Protein AF-A0A193GIR6-F1 (afdb_monomer_lite)

Organism: NCBI:txid463014

Secondary structure (DSSP, 8-state):
-------------------------------------SHHHHHHHHHHHH--S---EEEEETTEEEEGGGTSSEEEEE---BTTB-TTSPPHHHHHHTEEEEEEE-TTS--S--GGG--EEEEE--SSSTTS--SSS------EEEEESS---GGGB-TTTT-SPBSS-TTTTGGGS-GGGGT--SHHHHHHHHHT--SSSHHHHSPPEE--TTT-S-HHHHHHHHHHHHHHHTHHHHTS--EEEEEP--TT-SSSS-EEEEEEES-TTSHHHHHHHHHHHHHHHHH-----EEEEEPPSSTTS--EEEE-GGG-SSPPPP-

Foldseek 3Di:
DDDDDDDDDDDDDDDDDDDDDDDDDDDDDDPPDDDDQFFVLQVLQVQLAAPQCPQLFQQDDPRATHASCLAGFKWWDQFFDDPPAFRPAQDPLLVVLQWDKIFTHHLLLAAFADPPRRFWGFIFFRNGYDGHDPHPFAADDWFFFWKALFPQVQSQAHPPSSQAFGPPWPVRRPQAGACVVVVRQALVSQLVQLVPDPTPDSSNNGHIHGLGRVPDPHNSSSNVRSSVNNVVCPVVSRHGTMITITGHDDSPCLRHHRTQAIEGEDDPPDSRLVRRQVSQVVSCVVPVDHHFYWYWYGAPDSPGGIGIDGDCVSHNDHDDDD

Sequence (322 aa):
MRFHSGNAVLALSLLVAAPWAHAKDEGGTATKAKVHATAHTASDMTSLYYDDGNTQSCGKTNGVTLPAFYCSGIIIRAAAPGNGYNSWNPSPADEQDGGVSFSYIRKDSKFGSFVAGKSSGFTLYPTTGAYVYRGTDRKYLLKVECAFPLDGWTDHRGAPIGCGKPNNEPDGGAAGQICQQQGITTAQQWMTHYQASTYSNPKLYQCGFDMNLTQSAQPADAFMQMIAAMKLLGNTAFQDHNELRIAVWDKSWNKQLPIQSFFYVGEPNTEGWTNARTDQQAYYAQTGEFVPVIKIKTPASSTDEFSFHFYADDQAVQPPPQ

pLDDT: mean 86.89, std 19.14, range [27.86, 98.81]

Structure (mmCIF, N/CA/C/O backbone):
data_AF-A0A193GIR6-F1
#
_entry.id   AF-A0A193GIR6-F1
#
loop_
_atom_site.group_PDB
_atom_site.id
_atom_site.type_symbol
_atom_site.label_atom_id
_atom_site.label_alt_id
_atom_site.label_comp_id
_atom_site.label_asym_id
_atom_site.label_entity_id
_atom_site.label_seq_id
_atom_site.pdbx_PDB_ins_code
_atom_site.Cartn_x
_atom_site.Cartn_y
_atom_site.Cartn_z
_atom_site.occupancy
_atom_site.B_iso_or_equiv
_atom_site.auth_seq_id
_atom_site.auth_comp_id
_atom_site.auth_asym_id
_atom_site.auth_atom_id
_atom_site.pdbx_PDB_model_num
ATOM 1 N N . MET A 1 1 ? -66.951 44.779 27.971 1.00 39.59 1 MET A N 1
ATOM 2 C CA . MET A 1 1 ? -67.237 46.098 28.590 1.00 39.59 1 MET A CA 1
ATOM 3 C C . MET A 1 1 ? -67.537 45.899 30.073 1.00 39.59 1 MET A C 1
ATOM 5 O O . MET A 1 1 ? -68.201 44.919 30.380 1.00 39.59 1 MET A O 1
ATOM 9 N N . ARG A 1 2 ? -67.099 46.850 30.923 1.00 35.16 2 ARG A N 1
ATOM 10 C CA . ARG A 1 2 ? -66.993 46.867 32.414 1.00 35.16 2 ARG A CA 1
ATOM 11 C C . ARG A 1 2 ? -65.671 46.258 32.926 1.00 35.16 2 ARG A C 1
ATOM 13 O O . ARG A 1 2 ? -65.477 45.068 32.740 1.00 35.16 2 ARG A O 1
ATOM 20 N N . PHE A 1 3 ? -64.622 47.011 33.298 1.00 32.59 3 PHE A N 1
ATOM 21 C CA . PHE A 1 3 ? -64.360 48.048 34.337 1.00 32.59 3 PHE A CA 1
ATOM 22 C C . PHE A 1 3 ? -64.342 47.554 35.794 1.00 32.59 3 PHE A C 1
ATOM 24 O O . PHE A 1 3 ? -65.397 47.155 36.284 1.00 32.59 3 PHE A O 1
ATOM 31 N N . HIS A 1 4 ? -63.169 47.724 36.440 1.00 35.78 4 HIS A N 1
ATOM 32 C CA . HIS A 1 4 ? -62.831 48.205 37.812 1.00 35.78 4 HIS A CA 1
ATOM 33 C C . HIS A 1 4 ? -61.570 47.451 38.313 1.00 35.78 4 HIS A C 1
ATOM 35 O O . HIS A 1 4 ? -61.613 46.234 38.417 1.00 35.78 4 HIS A O 1
ATOM 41 N N . SER A 1 5 ? -60.354 48.022 38.372 1.00 37.88 5 SER A N 1
ATOM 42 C CA . SER A 1 5 ? -59.782 49.129 39.187 1.00 37.88 5 SER A CA 1
ATOM 43 C C . SER A 1 5 ? -59.091 48.647 40.479 1.00 37.88 5 SER A C 1
ATOM 45 O O . SER A 1 5 ? -59.728 47.971 41.279 1.00 37.88 5 SER A O 1
ATOM 47 N N . GLY A 1 6 ? -57.836 49.079 40.701 1.00 33.19 6 GLY A N 1
ATOM 48 C CA . GLY A 1 6 ? -57.097 49.005 41.981 1.00 33.19 6 GLY A CA 1
ATOM 49 C C . GLY A 1 6 ? -55.577 48.792 41.814 1.00 33.19 6 GLY A C 1
ATOM 50 O O . GLY A 1 6 ? -55.136 47.652 41.797 1.00 33.19 6 GLY A O 1
ATOM 51 N N . ASN A 1 7 ? -54.804 49.813 41.405 1.00 34.75 7 ASN A N 1
ATOM 52 C CA . ASN A 1 7 ? -53.856 50.637 42.208 1.00 34.75 7 ASN A CA 1
ATOM 53 C C . ASN A 1 7 ? -52.879 49.847 43.115 1.00 34.75 7 ASN A C 1
ATOM 55 O O . ASN A 1 7 ? -53.317 49.216 44.066 1.00 34.75 7 ASN A O 1
ATOM 59 N N . ALA A 1 8 ? -51.582 49.756 42.763 1.00 37.12 8 ALA A N 1
ATOM 60 C CA . ALA A 1 8 ? -50.455 50.683 43.070 1.00 37.12 8 ALA A CA 1
ATOM 61 C C . ALA A 1 8 ? -49.912 50.488 44.512 1.00 37.12 8 ALA A C 1
ATOM 63 O O . ALA A 1 8 ? -50.702 50.419 45.442 1.00 37.12 8 ALA A O 1
ATOM 64 N N . VAL A 1 9 ? -48.604 50.338 44.783 1.00 34.41 9 VAL A N 1
ATOM 65 C CA . VAL A 1 9 ? -47.545 51.375 44.746 1.00 34.41 9 VAL A CA 1
ATOM 66 C C . VAL A 1 9 ? -46.133 50.741 44.936 1.00 34.41 9 VAL A C 1
ATOM 68 O O . VAL A 1 9 ? -46.003 49.732 45.621 1.00 34.41 9 VAL A O 1
ATOM 71 N N . LEU A 1 10 ? -45.125 51.384 44.308 1.00 32.62 10 LEU A N 1
ATOM 72 C CA . LEU A 1 10 ? -43.655 51.512 44.542 1.00 32.62 10 LEU A CA 1
ATOM 73 C C . LEU A 1 10 ? -43.060 51.017 45.886 1.00 32.62 10 LEU A C 1
ATOM 75 O O . LEU A 1 10 ? -43.752 51.002 46.890 1.00 32.62 10 LEU A O 1
ATOM 79 N N . ALA A 1 11 ? -41.752 50.826 46.110 1.00 34.19 11 ALA A N 1
ATOM 80 C CA . ALA A 1 11 ? -40.469 50.760 45.384 1.00 34.19 11 ALA A CA 1
ATOM 81 C C . ALA A 1 11 ? -39.403 50.553 46.492 1.00 34.19 11 ALA A C 1
ATOM 83 O O . ALA A 1 11 ? -39.599 51.110 47.568 1.00 34.19 11 ALA A O 1
ATOM 84 N N . LEU A 1 12 ? -38.281 49.858 46.254 1.00 32.81 12 LEU A N 1
ATOM 85 C CA . LEU A 1 12 ? -36.948 50.303 46.717 1.00 32.81 12 LEU A CA 1
ATOM 86 C C . LEU A 1 12 ? -35.820 49.381 46.224 1.00 32.81 12 LEU A C 1
ATOM 88 O O . LEU A 1 12 ? -35.809 48.177 46.458 1.00 32.81 12 LEU A O 1
ATOM 92 N N . SER A 1 13 ? -34.849 50.005 45.574 1.00 36.22 13 SER A N 1
ATOM 93 C CA . SER A 1 13 ? -33.545 49.490 45.166 1.00 36.22 13 SER A CA 1
ATOM 94 C C . SER A 1 13 ? -32.499 49.721 46.261 1.00 36.22 13 SER A C 1
ATOM 96 O O . SER A 1 13 ? -32.424 50.831 46.783 1.00 36.22 13 SER A O 1
ATOM 98 N N . LEU A 1 14 ? -31.641 48.732 46.536 1.00 35.84 14 LEU A N 1
ATOM 99 C CA . LEU A 1 14 ? -30.404 48.892 47.313 1.00 35.84 14 LEU A CA 1
ATOM 100 C C . LEU A 1 14 ? -29.292 48.011 46.717 1.00 35.84 14 LEU A C 1
ATOM 102 O O . LEU A 1 14 ? -29.380 46.786 46.719 1.00 35.84 14 LEU A O 1
ATOM 106 N N . LEU A 1 15 ? -28.258 48.675 46.192 1.00 36.09 15 LEU A N 1
ATOM 107 C CA . LEU A 1 15 ? -26.942 48.123 45.866 1.00 36.09 15 LEU A CA 1
ATOM 108 C C . LEU A 1 15 ? -26.121 47.963 47.152 1.00 36.09 15 LEU A C 1
ATOM 110 O O . LEU A 1 15 ? -26.053 48.909 47.935 1.00 36.09 15 LEU A O 1
ATOM 114 N N . VAL A 1 16 ? -25.407 46.843 47.309 1.00 40.66 16 VAL A N 1
ATOM 115 C CA . VAL A 1 16 ? -24.234 46.746 48.197 1.00 40.66 16 VAL A CA 1
ATOM 116 C C . VAL A 1 16 ? -23.136 45.929 47.507 1.00 40.66 16 VAL A C 1
ATOM 118 O O . VAL A 1 16 ? -23.401 44.933 46.839 1.00 40.66 16 VAL A O 1
ATOM 121 N N . ALA A 1 17 ? -21.912 46.436 47.634 1.00 36.56 17 ALA A N 1
ATOM 122 C CA . ALA A 1 17 ? -20.690 46.065 46.935 1.00 36.56 17 ALA A CA 1
ATOM 123 C C . ALA A 1 17 ? -20.065 44.722 47.364 1.00 36.56 17 ALA A C 1
ATOM 125 O O . ALA A 1 17 ? -20.265 44.238 48.476 1.00 36.56 17 ALA A O 1
ATOM 126 N N . ALA A 1 18 ? -19.241 44.174 46.467 1.00 36.22 18 ALA A N 1
ATOM 127 C CA . ALA A 1 18 ? -18.363 43.027 46.689 1.00 36.22 18 ALA A CA 1
ATOM 128 C C . ALA A 1 18 ? -17.152 43.360 47.582 1.00 36.22 18 ALA A C 1
ATOM 130 O O . ALA A 1 18 ? -16.684 44.500 47.593 1.00 36.22 18 ALA A O 1
ATOM 131 N N . PRO A 1 19 ? -16.547 42.330 48.196 1.00 40.94 19 PRO A N 1
ATOM 132 C CA . PRO A 1 19 ? -15.096 42.272 48.337 1.00 40.94 19 PRO A CA 1
ATOM 133 C C . PRO A 1 19 ? -14.490 41.025 47.679 1.00 40.94 19 PRO A C 1
ATOM 135 O O . PRO A 1 19 ? -15.057 39.935 47.673 1.00 40.94 19 PRO A O 1
ATOM 138 N N . TRP A 1 20 ? -13.291 41.223 47.138 1.00 31.45 20 TRP A N 1
ATOM 139 C CA . TRP A 1 20 ? -12.396 40.197 46.618 1.00 31.45 20 TRP A CA 1
ATOM 140 C C . TRP A 1 20 ? -11.884 39.281 47.738 1.00 31.45 20 TRP A C 1
ATOM 142 O O . TRP A 1 20 ? -11.455 39.765 48.783 1.00 31.45 20 TRP A O 1
ATOM 152 N N . ALA A 1 21 ? -11.819 37.976 47.470 1.00 35.75 21 ALA A N 1
ATOM 153 C CA . ALA A 1 21 ? -10.945 37.052 48.182 1.00 35.75 21 ALA A CA 1
ATOM 154 C C . ALA A 1 21 ? -10.251 36.134 47.167 1.00 35.75 21 ALA A C 1
ATOM 156 O O . ALA A 1 21 ? -10.894 35.439 46.382 1.00 35.75 21 ALA A O 1
ATOM 157 N N . HIS A 1 22 ? -8.920 36.183 47.171 1.00 33.88 22 HIS A N 1
ATOM 158 C CA . HIS A 1 22 ? -8.040 35.269 46.458 1.00 33.88 22 HIS A CA 1
ATOM 159 C C . HIS A 1 22 ? -8.061 33.883 47.109 1.00 33.88 22 HIS A C 1
ATOM 161 O O . HIS A 1 22 ? -7.803 33.766 48.304 1.00 33.88 22 HIS A O 1
ATOM 167 N N . ALA A 1 23 ? -8.236 32.839 46.300 1.00 33.59 23 ALA A N 1
ATOM 168 C CA . ALA A 1 23 ? -7.722 31.508 46.599 1.00 33.59 23 ALA A CA 1
ATOM 169 C C . ALA A 1 23 ? -6.942 31.014 45.374 1.00 33.59 23 ALA A C 1
ATOM 171 O O . ALA A 1 23 ? -7.485 30.900 44.275 1.00 33.59 23 ALA A O 1
ATOM 172 N N . LYS A 1 24 ? -5.642 30.815 45.583 1.00 31.81 24 LYS A N 1
ATOM 173 C CA . LYS A 1 24 ? -4.692 30.177 44.673 1.00 31.81 24 LYS A CA 1
ATOM 174 C C . LYS A 1 24 ? -4.615 28.683 45.000 1.00 31.81 24 LYS A C 1
ATOM 176 O O . LYS A 1 24 ? -4.621 28.343 46.177 1.00 31.81 24 LYS A O 1
ATOM 181 N N . ASP A 1 25 ? -4.451 27.898 43.933 1.00 31.73 25 ASP A N 1
ATOM 182 C CA . ASP A 1 25 ? -3.625 26.684 43.820 1.00 31.73 25 ASP A CA 1
ATOM 183 C C . ASP A 1 25 ? -3.950 25.451 44.692 1.00 31.73 25 ASP A C 1
ATOM 185 O O . ASP A 1 25 ? -3.795 25.454 45.905 1.00 31.73 25 ASP A O 1
ATOM 189 N N . GLU A 1 26 ? -4.373 24.344 44.067 1.00 33.75 26 GLU A N 1
ATOM 190 C CA . GLU A 1 26 ? -3.504 23.266 43.542 1.00 33.75 26 GLU A CA 1
ATOM 191 C C . GLU A 1 26 ? -4.328 21.997 43.245 1.00 33.75 26 GLU A C 1
ATOM 193 O O . GLU A 1 26 ? -5.255 21.648 43.970 1.00 33.75 26 GLU A O 1
ATOM 198 N N . GLY A 1 27 ? -3.919 21.249 42.215 1.00 27.86 27 GLY A N 1
ATOM 199 C CA . GLY A 1 27 ? -4.136 19.799 42.182 1.00 27.86 27 GLY A CA 1
ATOM 200 C C . GLY A 1 27 ? -5.197 19.297 41.207 1.00 27.86 27 GLY A C 1
ATOM 201 O O . GLY A 1 27 ? -6.379 19.213 41.524 1.00 27.86 27 GLY A O 1
ATOM 202 N N . GLY A 1 28 ? -4.745 18.843 40.038 1.00 28.36 28 GLY A N 1
ATOM 203 C CA . GLY A 1 28 ? -5.555 18.001 39.163 1.00 28.36 28 GLY A CA 1
ATOM 204 C C . GLY A 1 28 ? -5.120 18.078 37.713 1.00 28.36 28 GLY A C 1
ATOM 205 O O . GLY A 1 28 ? -5.784 18.704 36.894 1.00 28.36 28 GLY A O 1
ATOM 206 N N . THR A 1 29 ? -3.997 17.441 37.389 1.00 30.25 29 THR A N 1
ATOM 207 C CA . THR A 1 29 ? -3.621 17.096 36.018 1.00 30.25 29 THR A CA 1
ATOM 208 C C . THR A 1 29 ? -4.809 16.439 35.315 1.00 30.25 29 THR A C 1
ATOM 210 O O . THR A 1 29 ? -5.138 15.281 35.563 1.00 30.25 29 THR A O 1
ATOM 213 N N . ALA A 1 30 ? -5.461 17.186 34.423 1.00 35.34 30 ALA A N 1
ATOM 214 C CA . ALA A 1 30 ? -6.433 16.628 33.502 1.00 35.34 30 ALA A CA 1
ATOM 215 C C . ALA A 1 30 ? -5.703 15.611 32.619 1.00 35.34 30 ALA A C 1
ATOM 217 O O . ALA A 1 30 ? -4.936 15.970 31.722 1.00 35.34 30 ALA A O 1
ATOM 218 N N . THR A 1 31 ? -5.924 14.331 32.894 1.00 35.16 31 THR A N 1
ATOM 219 C CA . THR A 1 31 ? -5.566 13.224 32.015 1.00 35.16 31 THR A CA 1
ATOM 220 C C . THR A 1 31 ? -6.365 13.374 30.722 1.00 35.16 31 THR A C 1
ATOM 222 O O . THR A 1 31 ? -7.462 12.849 30.560 1.00 35.16 31 THR A O 1
ATOM 225 N N . LYS A 1 32 ? -5.811 14.131 29.771 1.00 41.81 32 LYS A N 1
ATOM 226 C CA . LYS A 1 32 ? -6.245 14.114 28.373 1.00 41.81 32 LYS A CA 1
ATOM 227 C C . LYS A 1 32 ? -5.817 12.786 27.753 1.00 41.81 32 LYS A C 1
ATOM 229 O O . LYS A 1 32 ? -4.749 12.703 27.158 1.00 41.81 32 LYS A O 1
ATOM 234 N N . ALA A 1 33 ? -6.637 11.752 27.890 1.00 46.69 33 ALA A N 1
ATOM 235 C CA . ALA A 1 33 ? -6.497 10.538 27.094 1.00 46.69 33 ALA A CA 1
ATOM 236 C C . ALA A 1 33 ? -7.843 9.817 26.970 1.00 46.69 33 ALA A C 1
ATOM 238 O O . ALA A 1 33 ? -8.182 8.976 27.797 1.00 46.69 33 ALA A O 1
ATOM 239 N N . LYS A 1 34 ? -8.597 10.194 25.932 1.00 42.66 34 LYS A N 1
ATOM 240 C CA . LYS A 1 34 ? -9.549 9.376 25.156 1.00 42.66 34 LYS A CA 1
ATOM 241 C C . LYS A 1 34 ? -10.169 10.305 24.110 1.00 42.66 34 LYS A C 1
ATOM 243 O O . LYS A 1 34 ? -11.088 11.048 24.417 1.00 42.66 34 LYS A O 1
ATOM 248 N N . VAL A 1 35 ? -9.598 10.342 22.908 1.00 43.94 35 VAL A N 1
ATOM 249 C CA . VAL A 1 35 ? -10.125 11.137 21.786 1.00 43.94 35 VAL A CA 1
ATOM 250 C C . VAL A 1 35 ? -10.527 10.173 20.669 1.00 43.94 35 VAL A C 1
ATOM 252 O O . VAL A 1 35 ? -9.676 9.516 20.080 1.00 43.94 35 VAL A O 1
ATOM 255 N N . HIS A 1 36 ? -11.847 10.080 20.490 1.00 46.06 36 HIS A N 1
ATOM 256 C CA . HIS A 1 36 ? -12.676 9.711 19.335 1.00 46.06 36 HIS A CA 1
ATOM 257 C C . HIS A 1 36 ? -12.050 8.936 18.155 1.00 46.06 36 HIS A C 1
ATOM 259 O O . HIS A 1 36 ? -11.349 9.512 17.329 1.00 46.06 36 HIS A O 1
ATOM 265 N N . ALA A 1 37 ? -12.430 7.664 17.980 1.00 51.66 37 ALA A N 1
ATOM 266 C CA . ALA A 1 37 ? -11.953 6.815 16.873 1.00 51.66 37 ALA A CA 1
ATOM 267 C C . ALA A 1 37 ? -13.055 6.241 15.955 1.00 51.66 37 ALA A C 1
ATOM 269 O O . ALA A 1 37 ? -12.787 5.337 15.170 1.00 51.66 37 ALA A O 1
ATOM 270 N N . THR A 1 38 ? -14.306 6.705 16.040 1.00 58.69 38 THR A N 1
ATOM 271 C CA . THR A 1 38 ? -15.424 6.008 15.370 1.00 58.69 38 THR A CA 1
ATOM 272 C C . THR A 1 38 ? -15.831 6.688 14.059 1.00 58.69 38 THR A C 1
ATOM 274 O O . THR A 1 38 ? -15.526 6.174 12.989 1.00 58.69 38 THR A O 1
ATOM 277 N N . ALA A 1 39 ? -16.406 7.895 14.108 1.00 62.75 39 ALA A N 1
ATOM 278 C CA . ALA A 1 39 ? -16.743 8.670 12.902 1.00 62.75 39 ALA A CA 1
ATOM 279 C C . ALA A 1 39 ? -15.521 9.335 12.234 1.00 62.75 39 ALA A C 1
ATOM 281 O O . ALA A 1 39 ? -15.505 9.552 11.022 1.00 62.75 39 ALA A O 1
ATOM 282 N N . HIS A 1 40 ? -14.481 9.637 13.017 1.00 85.56 40 HIS A N 1
ATOM 283 C CA . HIS A 1 40 ? -13.299 10.332 12.511 1.00 85.56 40 HIS A CA 1
ATOM 284 C C . HIS A 1 40 ? -12.488 9.477 11.544 1.00 85.56 40 HIS A C 1
ATOM 286 O O . HIS A 1 40 ? -12.019 10.016 10.557 1.00 85.56 40 HIS A O 1
ATOM 292 N N . THR A 1 41 ? -12.402 8.157 11.734 1.00 93.81 41 THR A N 1
ATOM 293 C CA . THR A 1 41 ? -11.612 7.297 10.839 1.00 93.81 41 THR A CA 1
ATOM 294 C C . THR A 1 41 ? -12.106 7.357 9.393 1.00 93.81 41 THR A C 1
ATOM 296 O O . THR A 1 41 ? -11.302 7.553 8.490 1.00 93.81 41 THR A O 1
ATOM 299 N N . ALA A 1 42 ? -13.422 7.279 9.157 1.00 96.06 42 ALA A N 1
ATOM 300 C CA . ALA A 1 42 ? -13.986 7.428 7.812 1.00 96.06 42 ALA A CA 1
ATOM 301 C C . ALA A 1 42 ? -13.697 8.820 7.211 1.00 96.06 42 ALA A C 1
ATOM 303 O O . ALA A 1 42 ? -13.361 8.937 6.030 1.00 96.06 42 ALA A O 1
ATOM 304 N N . SER A 1 43 ? -13.784 9.874 8.030 1.00 95.81 43 SER A N 1
ATOM 305 C CA . SER A 1 43 ? -13.457 11.245 7.620 1.00 95.81 43 SER A CA 1
ATOM 306 C C . SER A 1 43 ? -11.965 11.424 7.315 1.00 95.81 43 SER A C 1
ATOM 308 O O . SER A 1 43 ? -11.616 12.067 6.331 1.00 95.81 43 SER A O 1
ATOM 310 N N . ASP A 1 44 ? -11.083 10.845 8.123 1.00 96.38 44 ASP A N 1
ATOM 311 C CA . ASP A 1 44 ? -9.632 10.902 7.958 1.00 96.38 44 ASP A CA 1
ATOM 312 C C . ASP A 1 44 ? -9.212 10.145 6.697 1.00 96.38 44 ASP A C 1
ATOM 314 O O . ASP A 1 44 ? -8.436 10.658 5.896 1.00 96.38 44 ASP A O 1
ATOM 318 N N . MET A 1 45 ? -9.785 8.958 6.468 1.00 98.00 45 MET A N 1
ATOM 319 C CA . MET A 1 45 ? -9.613 8.198 5.226 1.00 98.00 45 MET A CA 1
ATOM 320 C C . MET A 1 45 ? -10.096 8.997 4.013 1.00 98.00 45 MET A C 1
ATOM 322 O O . MET A 1 45 ? -9.407 9.053 3.000 1.00 98.00 45 MET A O 1
ATOM 326 N N . THR A 1 46 ? -11.237 9.680 4.128 1.00 98.25 46 THR A N 1
ATOM 327 C CA . THR A 1 46 ? -11.738 10.576 3.077 1.00 98.25 46 THR A CA 1
ATOM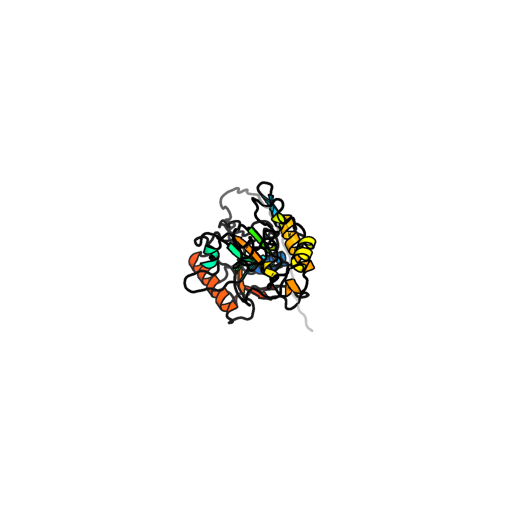 328 C C . THR A 1 46 ? -10.720 11.681 2.773 1.00 98.25 46 THR A C 1
ATOM 330 O O . THR A 1 46 ? -10.349 11.871 1.617 1.00 98.25 46 THR A O 1
ATOM 333 N N . SER A 1 47 ? -10.193 12.360 3.793 1.00 97.62 47 SER A N 1
ATOM 334 C CA . SER A 1 47 ? -9.170 13.396 3.614 1.00 97.62 47 SER A CA 1
ATOM 335 C C . SER A 1 47 ? -7.860 12.867 3.022 1.00 97.62 47 SER A C 1
ATOM 337 O O . SER A 1 47 ? -7.276 13.521 2.162 1.00 97.62 47 SER A O 1
ATOM 339 N N . LEU A 1 48 ? -7.401 11.690 3.460 1.00 97.88 48 LEU A N 1
ATOM 340 C CA . LEU A 1 48 ? -6.216 11.022 2.915 1.00 97.88 48 LEU A CA 1
ATOM 341 C C . LEU A 1 48 ? -6.402 10.661 1.440 1.00 97.88 48 LEU A C 1
ATOM 343 O O . LEU A 1 48 ? -5.479 10.830 0.647 1.00 97.88 48 LEU A O 1
ATOM 347 N N . TYR A 1 49 ? -7.590 10.178 1.075 1.00 98.44 49 TYR A N 1
ATOM 348 C CA . TYR A 1 49 ? -7.921 9.790 -0.289 1.00 98.44 49 TYR A CA 1
ATOM 349 C C . TYR A 1 49 ? -7.998 10.985 -1.242 1.00 98.44 49 TYR A C 1
ATOM 351 O O . TYR A 1 49 ? -7.461 10.913 -2.343 1.00 98.44 49 TYR A O 1
ATOM 359 N N . TYR A 1 50 ? -8.661 12.074 -0.842 1.00 97.94 50 TYR A N 1
ATOM 360 C CA . TYR A 1 50 ? -8.948 13.204 -1.734 1.00 97.94 50 TYR A CA 1
ATOM 361 C C . TYR A 1 50 ? -7.747 14.105 -2.049 1.00 97.94 50 TYR A C 1
ATOM 363 O O . TYR A 1 50 ? -7.882 14.996 -2.890 1.00 97.94 50 TYR A O 1
ATOM 371 N N . ASP A 1 51 ? -6.584 13.874 -1.436 1.00 95.69 51 ASP A N 1
ATOM 372 C CA . ASP A 1 51 ? -5.331 14.471 -1.896 1.00 95.69 51 ASP A CA 1
ATOM 373 C C . ASP A 1 51 ? -5.054 14.036 -3.344 1.00 95.69 51 ASP A C 1
ATOM 375 O O . ASP A 1 51 ? -4.887 12.858 -3.626 1.00 95.69 51 ASP A O 1
ATOM 379 N N . ASP A 1 52 ? -5.024 14.970 -4.288 1.00 89.06 52 ASP A N 1
ATOM 380 C CA . ASP A 1 52 ? -4.824 14.706 -5.716 1.00 89.06 52 ASP A CA 1
ATOM 381 C C . ASP A 1 52 ? -3.386 14.954 -6.177 1.00 89.06 52 ASP A C 1
ATOM 383 O O . ASP A 1 52 ? -3.134 15.467 -7.269 1.00 89.06 52 ASP A O 1
ATOM 387 N N . GLY A 1 53 ? -2.432 14.554 -5.337 1.00 87.00 53 GLY A N 1
ATOM 388 C CA . GLY A 1 53 ? -1.008 14.683 -5.622 1.00 87.00 53 GLY A CA 1
ATOM 389 C C . GLY A 1 53 ? -0.418 16.001 -5.130 1.00 87.00 53 GLY A C 1
ATOM 390 O O . GLY A 1 53 ? 0.673 16.375 -5.549 1.00 87.00 53 GLY A O 1
ATOM 391 N N . ASN A 1 54 ? -1.074 16.707 -4.211 1.00 91.25 54 ASN A N 1
ATOM 392 C CA . ASN A 1 54 ? -0.453 17.857 -3.554 1.00 91.25 54 ASN A CA 1
ATOM 393 C C . ASN A 1 54 ? 0.652 17.394 -2.597 1.00 91.25 54 ASN A C 1
ATOM 395 O O . ASN A 1 54 ? 1.694 18.042 -2.479 1.00 91.25 54 ASN A O 1
ATOM 399 N N . THR A 1 55 ? 0.476 16.229 -1.966 1.00 96.06 55 THR A N 1
ATOM 400 C CA . THR A 1 55 ? 1.525 15.614 -1.147 1.00 96.06 55 THR A CA 1
ATOM 401 C C . THR A 1 55 ? 2.420 14.711 -1.992 1.00 96.06 55 THR A C 1
ATOM 403 O O . THR A 1 55 ? 2.055 13.590 -2.351 1.00 96.06 55 THR A O 1
ATOM 406 N N . GLN A 1 56 ? 3.627 15.202 -2.275 1.00 96.06 56 GLN A N 1
ATOM 407 C CA . GLN A 1 56 ? 4.666 14.492 -3.036 1.00 96.06 56 GLN A CA 1
ATOM 408 C C . GLN A 1 56 ? 5.655 13.736 -2.130 1.00 96.06 56 GLN A C 1
ATOM 410 O O . GLN A 1 56 ? 6.321 12.798 -2.557 1.00 96.06 56 GLN A O 1
ATOM 415 N N . SER A 1 57 ? 5.773 14.138 -0.861 1.00 96.31 57 SER A N 1
ATOM 416 C CA . SER A 1 57 ? 6.624 13.478 0.134 1.00 96.31 57 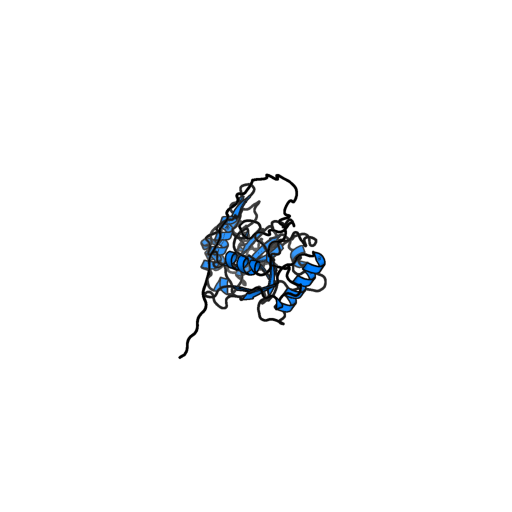SER A CA 1
ATOM 417 C C . SER A 1 57 ? 6.175 13.794 1.558 1.00 96.31 57 SER A C 1
ATOM 419 O O . SER A 1 57 ? 5.404 14.725 1.787 1.00 96.31 57 SER A O 1
ATOM 421 N N . CYS A 1 58 ? 6.694 13.033 2.520 1.00 95.19 58 CYS A N 1
ATOM 422 C CA . CYS A 1 58 ? 6.298 13.097 3.926 1.00 95.19 58 CYS A CA 1
ATOM 423 C C . CYS A 1 58 ? 7.429 13.558 4.851 1.00 95.19 58 CYS A C 1
ATOM 425 O O . CYS A 1 58 ? 7.590 13.057 5.966 1.00 95.19 58 CYS A O 1
ATOM 427 N N . GLY A 1 59 ? 8.230 14.513 4.373 1.00 91.12 59 GLY A N 1
ATOM 428 C CA . GLY A 1 59 ? 9.405 15.017 5.079 1.00 91.12 59 GLY A CA 1
ATOM 429 C C . GLY A 1 59 ? 10.624 14.109 4.917 1.00 91.12 59 GLY A C 1
ATOM 430 O O . GLY A 1 59 ? 10.744 13.385 3.928 1.00 91.12 59 GLY A O 1
ATOM 431 N N . LYS A 1 60 ? 11.559 14.176 5.872 1.00 91.81 60 LYS A N 1
ATOM 432 C CA . LYS A 1 60 ? 12.819 13.420 5.837 1.00 91.81 60 LYS A CA 1
ATOM 433 C C . LYS A 1 60 ? 13.058 12.646 7.128 1.00 91.81 60 LYS A C 1
ATOM 435 O O . LYS A 1 60 ? 12.801 13.163 8.211 1.00 91.81 60 LYS A O 1
ATOM 440 N N . THR A 1 61 ? 13.638 11.457 7.008 1.00 86.62 61 THR A N 1
ATOM 441 C CA . THR A 1 61 ? 14.217 10.703 8.129 1.00 86.62 61 THR A CA 1
ATOM 442 C C . THR A 1 61 ? 15.620 10.248 7.753 1.00 86.62 61 THR A C 1
ATOM 444 O O . THR A 1 61 ? 15.834 9.796 6.633 1.00 86.62 61 THR A O 1
ATOM 447 N N . ASN A 1 62 ? 16.598 10.420 8.646 1.00 86.69 62 ASN A N 1
ATOM 448 C CA . ASN A 1 62 ? 18.004 10.067 8.392 1.00 86.69 62 ASN A CA 1
ATOM 449 C C . ASN A 1 62 ? 18.547 10.582 7.038 1.00 86.69 62 ASN A C 1
ATOM 451 O O . ASN A 1 62 ? 19.300 9.898 6.356 1.00 86.69 62 ASN A O 1
ATOM 455 N N . GLY A 1 63 ? 18.130 11.785 6.625 1.00 87.81 63 GLY A N 1
ATOM 456 C CA . GLY A 1 63 ? 18.531 12.400 5.352 1.00 87.81 63 GLY A CA 1
ATOM 457 C C . GLY A 1 63 ? 17.750 11.939 4.113 1.00 87.81 63 GLY A C 1
ATOM 458 O O . GLY A 1 63 ? 17.862 12.586 3.073 1.00 87.81 63 GLY A O 1
ATOM 459 N N . VAL A 1 64 ? 16.910 10.908 4.224 1.00 92.00 64 VAL A N 1
ATOM 460 C CA . VAL A 1 64 ? 16.120 10.337 3.123 1.00 92.00 64 VAL A CA 1
ATOM 461 C C . VAL A 1 64 ? 14.723 10.945 3.099 1.00 92.00 64 VAL A C 1
ATOM 463 O O . VAL A 1 64 ? 14.042 11.000 4.125 1.00 92.00 64 VAL A O 1
ATOM 466 N N . THR A 1 65 ? 14.293 11.417 1.928 1.00 95.38 65 THR A N 1
ATOM 467 C CA . THR A 1 65 ? 12.934 11.930 1.713 1.00 95.38 65 THR A CA 1
ATOM 468 C C . THR A 1 65 ? 11.940 10.774 1.717 1.00 95.38 65 THR A C 1
ATOM 470 O O . THR A 1 65 ? 12.067 9.840 0.928 1.00 95.38 65 THR A O 1
ATOM 473 N N . LEU A 1 66 ? 10.950 10.842 2.605 1.00 95.44 66 LEU A N 1
ATOM 474 C CA . LEU A 1 66 ? 9.940 9.804 2.764 1.00 95.44 66 LEU A CA 1
ATOM 475 C C . LEU A 1 66 ? 8.896 9.867 1.636 1.00 95.44 66 LEU A C 1
ATOM 477 O O . LEU A 1 66 ? 8.364 10.954 1.384 1.00 95.44 66 LEU A O 1
ATOM 481 N N . PRO A 1 67 ? 8.557 8.734 0.995 1.00 97.44 67 PRO A N 1
ATOM 482 C CA . PRO A 1 67 ? 7.440 8.645 0.057 1.00 97.44 67 PRO A CA 1
ATOM 483 C C . PRO A 1 67 ? 6.106 9.139 0.616 1.00 97.44 67 PRO A C 1
ATOM 485 O O . PRO A 1 67 ? 5.848 9.043 1.817 1.00 97.44 67 PRO A O 1
ATOM 488 N N . ALA A 1 68 ? 5.235 9.620 -0.277 1.00 97.31 68 ALA A N 1
ATOM 489 C CA . ALA A 1 68 ? 3.940 10.202 0.079 1.00 97.31 68 ALA A CA 1
ATOM 490 C C . ALA A 1 68 ? 3.000 9.237 0.831 1.00 97.31 68 ALA A C 1
ATOM 492 O O . ALA A 1 68 ? 2.196 9.688 1.646 1.00 97.31 68 ALA A O 1
ATOM 493 N N . PHE A 1 69 ? 3.138 7.919 0.642 1.00 96.88 69 PHE A N 1
ATOM 494 C CA . PHE A 1 69 ? 2.319 6.923 1.346 1.00 96.88 69 PHE A CA 1
ATOM 495 C C . PHE A 1 69 ? 2.501 6.913 2.873 1.00 96.88 69 PHE A C 1
ATOM 497 O O . PHE A 1 69 ? 1.705 6.300 3.579 1.00 96.88 69 PHE A O 1
ATOM 504 N N . TYR A 1 70 ? 3.523 7.588 3.412 1.00 96.25 70 TYR A N 1
ATOM 505 C CA . TYR A 1 70 ? 3.713 7.690 4.860 1.00 96.25 70 TYR A CA 1
ATOM 506 C C . TYR A 1 70 ? 2.810 8.729 5.547 1.00 96.25 70 TYR A C 1
ATOM 508 O O . TYR A 1 70 ? 2.688 8.683 6.772 1.00 96.25 70 TYR A O 1
ATOM 516 N N . CYS A 1 71 ? 2.176 9.637 4.794 1.00 96.50 71 CYS A N 1
ATOM 517 C CA . CYS A 1 71 ? 1.361 10.744 5.320 1.00 96.50 71 CYS A CA 1
ATOM 518 C C . CYS A 1 71 ? 0.116 11.095 4.489 1.00 96.50 71 CYS A C 1
ATOM 520 O O . CYS A 1 71 ? -0.700 11.894 4.949 1.00 96.50 71 CYS A O 1
ATOM 522 N N . SER A 1 72 ? -0.027 10.538 3.285 1.00 97.69 72 SER A N 1
ATOM 523 C CA . SER A 1 72 ? -1.127 10.799 2.354 1.00 97.69 72 SER A CA 1
ATOM 524 C C . SER A 1 72 ? -1.550 9.515 1.643 1.00 97.69 72 SER A C 1
ATOM 526 O O . SER A 1 72 ? -0.734 8.615 1.430 1.00 97.69 72 SER A O 1
ATOM 528 N N . GLY A 1 73 ? -2.821 9.444 1.244 1.00 98.12 73 GLY A N 1
ATOM 529 C CA . GLY A 1 73 ? -3.456 8.238 0.725 1.00 98.12 73 GLY A CA 1
ATOM 530 C C . GLY A 1 73 ? -3.589 7.138 1.774 1.00 98.12 73 GLY A C 1
ATOM 531 O O . GLY A 1 73 ? -3.268 7.313 2.950 1.00 98.12 73 GLY A O 1
ATOM 532 N N . ILE A 1 74 ? -4.114 5.998 1.341 1.00 98.62 74 ILE A N 1
ATOM 533 C CA . ILE A 1 74 ? -4.436 4.873 2.216 1.00 98.62 74 ILE A CA 1
ATOM 534 C C . ILE A 1 74 ? -3.685 3.646 1.714 1.00 98.62 74 ILE A C 1
ATOM 536 O O . ILE A 1 74 ? -3.878 3.210 0.580 1.00 98.62 74 ILE A O 1
ATOM 540 N N . ILE A 1 75 ? -2.861 3.065 2.584 1.00 98.62 75 ILE A N 1
ATOM 541 C CA . ILE A 1 75 ? -2.299 1.731 2.377 1.00 98.62 75 ILE A CA 1
ATOM 542 C C . ILE A 1 75 ? -3.344 0.712 2.841 1.00 98.62 75 ILE A C 1
ATOM 544 O O . ILE A 1 75 ? -3.827 0.778 3.975 1.00 98.62 75 ILE A O 1
ATOM 548 N N . ILE A 1 76 ? -3.705 -0.214 1.959 1.00 98.56 76 ILE A N 1
ATOM 549 C CA . ILE A 1 76 ? -4.843 -1.118 2.125 1.00 98.56 76 ILE A CA 1
ATOM 550 C C . ILE A 1 76 ? -4.468 -2.539 1.711 1.00 98.56 76 ILE A C 1
ATOM 552 O O . ILE A 1 76 ? -3.900 -2.748 0.646 1.00 98.56 76 ILE A O 1
ATOM 556 N N . ARG A 1 77 ? -4.787 -3.538 2.536 1.00 97.56 77 ARG A N 1
ATOM 557 C CA . ARG A 1 77 ? -4.602 -4.955 2.196 1.00 97.56 77 ARG A CA 1
ATOM 558 C C . ARG A 1 77 ? -5.935 -5.659 2.196 1.00 97.56 77 ARG A C 1
ATOM 560 O O . ARG A 1 77 ? -6.601 -5.714 3.226 1.00 97.56 77 ARG A O 1
ATOM 567 N N . ALA A 1 78 ? -6.276 -6.250 1.059 1.00 96.25 78 ALA A N 1
ATOM 568 C CA . ALA A 1 78 ? -7.396 -7.164 0.971 1.00 96.25 78 ALA A CA 1
ATOM 569 C C . ALA A 1 78 ? -6.997 -8.530 1.551 1.00 96.25 78 ALA A C 1
ATOM 571 O O . ALA A 1 78 ? -6.064 -9.178 1.077 1.00 96.25 78 ALA A O 1
ATOM 572 N N . ALA A 1 79 ? -7.700 -8.960 2.591 1.00 93.94 79 ALA A N 1
ATOM 573 C CA . ALA A 1 79 ? -7.450 -10.193 3.320 1.00 93.94 79 ALA A CA 1
ATOM 574 C C . ALA A 1 79 ? -8.763 -10.737 3.897 1.00 93.94 79 ALA A C 1
ATOM 576 O O . ALA A 1 79 ? -9.741 -10.009 4.074 1.00 93.94 79 ALA A O 1
ATOM 577 N N . ALA A 1 80 ? -8.786 -12.035 4.168 1.00 90.44 80 ALA A N 1
ATOM 578 C CA . ALA A 1 80 ? -9.915 -12.698 4.798 1.00 90.44 80 ALA A CA 1
ATOM 579 C C . ALA A 1 80 ? -9.413 -13.531 5.985 1.00 90.44 80 ALA A C 1
ATOM 581 O O . ALA A 1 80 ? -8.319 -14.109 5.882 1.00 90.44 80 ALA A O 1
ATOM 582 N N . PRO A 1 81 ? -10.200 -13.617 7.071 1.00 87.50 81 PRO A N 1
ATOM 583 C CA . PRO A 1 81 ? -9.875 -14.454 8.210 1.00 87.50 81 PRO A CA 1
ATOM 584 C C . PRO A 1 81 ? -9.855 -15.914 7.775 1.00 87.50 81 PRO A C 1
ATOM 586 O O . PRO A 1 81 ? -10.688 -16.361 6.986 1.00 87.50 81 PRO A O 1
ATOM 589 N N . GLY A 1 82 ? -8.893 -16.667 8.297 1.00 76.19 82 GLY A N 1
ATOM 590 C CA . GLY A 1 82 ? -8.807 -18.105 8.083 1.00 76.19 82 GLY A CA 1
ATOM 591 C C . GLY A 1 82 ? -8.653 -18.864 9.392 1.00 76.19 82 GLY A C 1
ATOM 592 O O . GLY A 1 82 ? -8.548 -18.290 10.477 1.00 76.19 82 GLY A O 1
ATOM 593 N N . ASN A 1 83 ? -8.647 -20.191 9.298 1.00 72.88 83 ASN A N 1
ATOM 594 C CA . ASN A 1 83 ? -8.544 -21.041 10.478 1.00 72.88 83 ASN A CA 1
ATOM 595 C C . ASN A 1 83 ? -7.153 -20.923 11.116 1.00 72.88 83 ASN A C 1
ATOM 597 O O . ASN A 1 83 ? -6.155 -21.335 10.529 1.00 72.88 83 ASN A O 1
ATOM 601 N N . GLY A 1 84 ? -7.103 -20.408 12.347 1.00 73.56 84 GLY A N 1
ATOM 602 C CA . GLY A 1 84 ? -5.896 -20.407 13.178 1.00 73.56 84 GLY A CA 1
ATOM 603 C C . GLY A 1 84 ? -4.884 -19.296 12.881 1.00 73.56 84 GLY A C 1
ATOM 604 O O . GLY A 1 84 ? -3.773 -19.357 13.404 1.00 73.56 84 GLY A O 1
ATOM 605 N N . TYR A 1 85 ? -5.239 -18.283 12.085 1.00 81.06 85 TYR A N 1
ATOM 606 C CA . TYR A 1 85 ? -4.403 -17.098 11.881 1.00 81.06 85 TYR A CA 1
ATOM 607 C C . TYR A 1 85 ? -5.245 -15.824 11.761 1.00 81.06 85 TYR A C 1
ATOM 609 O O . TYR A 1 85 ? -6.394 -15.852 11.330 1.00 81.06 85 TYR A O 1
ATOM 617 N N . ASN A 1 86 ? -4.648 -14.697 12.142 1.00 90.31 86 ASN A N 1
ATOM 618 C CA . ASN A 1 86 ? -5.259 -13.381 12.004 1.00 90.31 86 ASN A CA 1
ATOM 619 C C . ASN A 1 86 ? -5.017 -12.825 10.592 1.00 90.31 86 ASN A C 1
ATOM 621 O O . ASN A 1 86 ? -3.892 -12.911 10.099 1.00 90.31 86 ASN A O 1
ATOM 625 N N . SER A 1 87 ? -6.007 -12.174 9.976 1.00 92.44 87 SER A N 1
ATOM 626 C CA . SER A 1 87 ? -5.870 -11.574 8.632 1.00 92.44 87 SER A CA 1
ATOM 627 C C . SER A 1 87 ? -4.762 -10.521 8.525 1.00 92.44 87 SER A C 1
ATOM 629 O O . SER A 1 87 ? -4.242 -10.274 7.436 1.00 92.44 87 SER A O 1
ATOM 631 N N . TRP A 1 88 ? -4.401 -9.896 9.651 1.00 93.88 88 TRP A N 1
ATOM 632 C CA . TRP A 1 88 ? -3.333 -8.898 9.754 1.00 93.88 88 TRP A CA 1
ATOM 633 C C . TRP A 1 88 ? -1.952 -9.490 10.055 1.00 93.88 88 TRP A C 1
ATOM 635 O O . TRP A 1 88 ? -1.004 -8.741 10.272 1.00 93.88 88 TRP A O 1
ATOM 645 N N . ASN A 1 89 ? -1.813 -10.814 10.087 1.00 93.06 89 ASN A N 1
ATOM 646 C CA . ASN A 1 89 ? -0.515 -11.467 10.187 1.00 93.06 89 ASN A CA 1
ATOM 647 C C . ASN A 1 89 ? -0.024 -11.889 8.795 1.00 93.06 89 ASN A C 1
ATOM 649 O O . ASN A 1 89 ? -0.847 -12.235 7.942 1.00 93.06 89 ASN A O 1
ATOM 653 N N . PRO A 1 90 ? 1.301 -11.914 8.559 1.00 92.25 90 PRO A N 1
ATOM 654 C CA . PRO A 1 90 ? 1.849 -12.548 7.369 1.00 92.25 90 PRO A CA 1
ATOM 655 C C . PRO A 1 90 ? 1.360 -13.996 7.258 1.00 92.25 90 PRO A C 1
ATOM 657 O O . PRO A 1 90 ? 1.392 -14.754 8.237 1.00 92.25 90 PRO A O 1
ATOM 660 N N . SER A 1 91 ? 0.881 -14.378 6.076 1.00 88.94 91 SER A N 1
ATOM 661 C CA . SER A 1 91 ? 0.552 -15.768 5.768 1.00 88.94 91 SER A CA 1
ATOM 662 C C . SER A 1 91 ? 1.830 -16.616 5.681 1.00 88.94 91 SER A C 1
ATOM 664 O O . SER A 1 91 ? 2.919 -16.062 5.537 1.00 88.94 91 SER A O 1
ATOM 666 N N . PRO A 1 92 ? 1.740 -17.958 5.715 1.00 87.62 92 PRO A N 1
ATOM 667 C CA . PRO A 1 92 ? 2.911 -18.808 5.497 1.00 87.62 92 PRO A CA 1
ATOM 668 C C . PRO A 1 92 ? 3.644 -18.525 4.174 1.00 87.62 92 PRO A C 1
ATOM 670 O O . PRO A 1 92 ? 4.864 -18.638 4.120 1.00 87.62 92 PRO A O 1
ATOM 673 N N . ALA A 1 93 ? 2.913 -18.133 3.124 1.00 86.38 93 ALA A N 1
ATOM 674 C CA . ALA A 1 93 ? 3.507 -17.733 1.849 1.00 86.38 93 ALA A CA 1
ATOM 675 C C . ALA A 1 93 ? 4.247 -16.390 1.964 1.00 86.38 93 ALA A C 1
ATOM 677 O O . ALA A 1 93 ? 5.391 -16.297 1.528 1.00 86.38 93 ALA A O 1
ATOM 678 N N . ASP A 1 94 ? 3.641 -15.398 2.630 1.00 90.44 94 ASP A N 1
ATOM 679 C CA . ASP A 1 94 ? 4.293 -14.106 2.893 1.00 90.44 94 ASP A CA 1
ATOM 680 C C . ASP A 1 94 ? 5.570 -14.295 3.743 1.00 90.44 94 ASP A C 1
ATOM 682 O O . ASP A 1 94 ? 6.581 -13.638 3.530 1.00 90.44 94 ASP A O 1
ATOM 686 N N . GLU A 1 95 ? 5.564 -15.210 4.721 1.00 89.06 95 GLU A N 1
ATOM 687 C CA . GLU A 1 95 ? 6.763 -15.536 5.512 1.00 89.06 95 GLU A CA 1
ATOM 688 C C . GLU A 1 95 ? 7.863 -16.191 4.676 1.00 89.06 95 GLU A C 1
ATOM 690 O O . GLU A 1 95 ? 9.045 -15.955 4.924 1.00 89.06 95 GLU A O 1
ATOM 695 N N . GLN A 1 96 ? 7.480 -17.024 3.706 1.00 86.19 96 GLN A N 1
ATOM 696 C CA . GLN A 1 96 ? 8.419 -17.717 2.834 1.00 86.19 96 GLN A CA 1
ATOM 697 C C . GLN A 1 96 ? 9.096 -16.758 1.852 1.00 86.19 96 GLN A C 1
ATOM 699 O O . GLN A 1 96 ? 10.304 -16.871 1.635 1.00 86.19 96 GLN A O 1
ATOM 704 N N . ASP A 1 97 ? 8.337 -15.840 1.249 1.00 87.31 97 ASP A N 1
ATOM 705 C CA . ASP A 1 97 ? 8.888 -14.862 0.310 1.00 87.31 97 ASP A CA 1
ATOM 706 C C . ASP A 1 97 ? 9.471 -13.623 1.021 1.00 87.31 97 ASP A C 1
ATOM 708 O O . ASP A 1 97 ? 10.375 -12.978 0.491 1.00 87.31 97 ASP A O 1
ATOM 712 N N . GLY A 1 98 ? 9.049 -13.350 2.259 1.00 91.06 98 GLY A N 1
ATOM 713 C CA . GLY A 1 98 ? 9.524 -12.268 3.118 1.00 91.06 98 GLY A CA 1
ATOM 714 C C . GLY A 1 98 ? 8.782 -10.940 2.942 1.00 91.06 98 GLY A C 1
ATOM 715 O O . GLY A 1 98 ? 9.194 -9.935 3.533 1.00 91.06 98 GLY A O 1
ATOM 716 N N . GLY A 1 99 ? 7.691 -10.901 2.176 1.00 94.19 99 GLY A N 1
ATOM 717 C CA . GLY A 1 99 ? 6.894 -9.700 1.969 1.00 94.19 99 GLY A CA 1
ATOM 718 C C . GLY A 1 99 ? 5.390 -9.943 1.979 1.00 94.19 99 GLY A C 1
ATOM 719 O O . GLY A 1 99 ? 4.882 -11.025 1.725 1.00 94.19 99 GLY A O 1
ATOM 720 N N . VAL A 1 100 ? 4.661 -8.872 2.244 1.00 95.69 100 VAL A N 1
ATOM 721 C CA . VAL A 1 100 ? 3.214 -8.840 2.361 1.00 95.69 100 VAL A CA 1
ATOM 722 C C . VAL A 1 100 ? 2.686 -7.830 1.349 1.00 95.69 100 VAL A C 1
ATOM 724 O O . VAL A 1 100 ? 3.103 -6.668 1.351 1.00 95.69 100 VAL A O 1
ATOM 727 N N . SER A 1 101 ? 1.771 -8.268 0.486 1.00 96.56 101 SER A N 1
ATOM 728 C CA . SER A 1 101 ? 1.184 -7.413 -0.549 1.00 96.56 101 SER A CA 1
ATOM 729 C C . SER A 1 101 ? 0.100 -6.494 0.009 1.00 96.56 101 SER A C 1
ATOM 731 O O . SER A 1 101 ? -0.802 -6.927 0.739 1.00 96.56 101 SER A O 1
ATOM 733 N N . PHE A 1 102 ? 0.196 -5.224 -0.365 1.00 98.12 102 PHE A N 1
ATOM 734 C CA . PHE A 1 102 ? -0.778 -4.168 -0.114 1.00 98.12 102 PHE A CA 1
ATOM 735 C C . PHE A 1 102 ? -1.045 -3.427 -1.422 1.00 98.12 102 PHE A C 1
ATOM 737 O O . PHE A 1 102 ? -0.236 -3.462 -2.336 1.00 98.12 102 PHE A O 1
ATOM 744 N N . SER A 1 103 ? -2.140 -2.691 -1.485 1.00 98.38 103 SER A N 1
ATOM 745 C CA . SER A 1 103 ? -2.356 -1.648 -2.479 1.00 98.38 103 SER A CA 1
ATOM 746 C C . SER A 1 103 ? -2.304 -0.279 -1.806 1.00 98.38 103 SER A C 1
ATOM 748 O O . SER A 1 103 ? -2.338 -0.143 -0.579 1.00 98.38 103 SER A O 1
ATOM 750 N N . TYR A 1 104 ? -2.240 0.751 -2.632 1.00 98.50 104 TYR A N 1
ATOM 751 C CA . TYR A 1 104 ? -2.327 2.147 -2.256 1.00 98.50 104 TYR A CA 1
ATOM 752 C C . TYR A 1 104 ? -3.505 2.791 -2.977 1.00 98.50 104 TYR A C 1
ATOM 754 O O . TYR A 1 104 ? -3.640 2.641 -4.189 1.00 98.50 104 TYR A O 1
ATOM 762 N N . ILE A 1 105 ? -4.350 3.519 -2.252 1.00 98.25 105 ILE A N 1
ATOM 763 C CA . ILE A 1 105 ? -5.436 4.295 -2.853 1.00 98.25 105 ILE A CA 1
ATOM 764 C C . ILE A 1 105 ? -5.314 5.769 -2.482 1.00 98.25 105 ILE A C 1
ATOM 766 O O . ILE A 1 105 ? -5.181 6.147 -1.317 1.00 98.25 105 ILE A O 1
ATOM 770 N N . ARG A 1 106 ? -5.400 6.600 -3.512 1.00 98.00 106 ARG A N 1
ATOM 771 C CA . ARG A 1 106 ? -5.513 8.054 -3.463 1.00 98.00 106 ARG A CA 1
ATOM 772 C C . ARG A 1 106 ? -6.239 8.497 -4.738 1.00 98.00 106 ARG A C 1
ATOM 774 O O . ARG A 1 106 ? -6.303 7.731 -5.701 1.00 98.00 106 ARG A O 1
ATOM 781 N N . LYS A 1 107 ? -6.806 9.700 -4.773 1.00 96.94 107 LYS A N 1
ATOM 782 C CA . LYS A 1 107 ? -7.603 10.201 -5.905 1.00 96.94 107 LYS A CA 1
ATOM 783 C C . LYS A 1 107 ? -6.872 10.118 -7.255 1.00 96.94 107 LYS A C 1
ATOM 785 O O . LYS A 1 107 ? -7.508 9.915 -8.287 1.00 96.94 107 LYS A O 1
ATOM 790 N N . ASP A 1 108 ? -5.545 10.220 -7.251 1.00 96.06 108 ASP A N 1
ATOM 791 C CA . ASP A 1 108 ? -4.668 10.118 -8.425 1.00 96.06 108 ASP A CA 1
ATOM 792 C C . ASP A 1 108 ? -4.137 8.696 -8.726 1.00 96.06 108 ASP A C 1
ATOM 794 O O . ASP A 1 108 ? -3.387 8.521 -9.683 1.00 96.06 108 ASP A O 1
ATOM 798 N N . SER A 1 109 ? -4.526 7.679 -7.947 1.00 95.94 109 SER A N 1
ATOM 799 C CA . SER A 1 109 ? -4.048 6.283 -8.049 1.00 95.94 109 SER A CA 1
ATOM 800 C C . SER A 1 109 ? -5.157 5.239 -7.820 1.00 95.94 109 SER A C 1
ATOM 802 O O . SER A 1 109 ? -4.909 4.124 -7.362 1.00 95.94 109 SER A O 1
ATOM 804 N N . LYS A 1 110 ? -6.408 5.596 -8.124 1.00 94.69 110 LYS A N 1
ATOM 805 C CA . LYS A 1 110 ? -7.586 4.736 -7.924 1.00 94.69 110 LYS A CA 1
ATOM 806 C C . LYS A 1 110 ? -7.683 3.574 -8.925 1.00 94.69 110 LYS A C 1
ATOM 808 O O . LYS A 1 110 ? -7.301 3.705 -10.086 1.00 94.69 110 LYS A O 1
ATOM 813 N N . PHE A 1 111 ? -8.290 2.476 -8.473 1.00 96.00 111 PHE A N 1
ATOM 814 C CA . PHE A 1 111 ? -8.601 1.269 -9.245 1.00 96.00 111 PHE A CA 1
ATOM 815 C C . PHE A 1 111 ? -9.986 0.700 -8.881 1.00 96.00 111 PHE A C 1
ATOM 817 O O . PHE A 1 111 ? -10.554 1.073 -7.854 1.00 96.00 111 PHE A O 1
ATOM 824 N N . GLY A 1 112 ? -10.548 -0.173 -9.723 1.00 93.56 112 GLY A N 1
ATOM 825 C CA . GLY A 1 112 ? -11.947 -0.616 -9.615 1.00 93.56 112 GLY A CA 1
ATOM 826 C C . GLY A 1 112 ? -12.210 -1.809 -8.685 1.00 93.56 112 GLY A C 1
ATOM 827 O O . GLY A 1 112 ? -13.299 -1.918 -8.116 1.00 93.56 112 GLY A O 1
ATOM 828 N N . SER A 1 113 ? -11.236 -2.705 -8.499 1.00 90.12 113 SER A N 1
ATOM 829 C CA . SER A 1 113 ? -11.414 -3.929 -7.703 1.00 90.12 113 SER A CA 1
ATOM 830 C C . SER A 1 113 ? -10.126 -4.406 -7.041 1.00 90.12 113 SER A C 1
ATOM 832 O O . SER A 1 113 ? -9.049 -4.270 -7.608 1.00 90.12 113 SER A O 1
ATOM 834 N N . PHE A 1 114 ? -10.246 -5.019 -5.863 1.00 93.38 114 PHE A N 1
ATOM 835 C CA . PHE A 1 114 ? -9.121 -5.658 -5.179 1.00 93.38 114 PHE A CA 1
ATOM 836 C C . PHE A 1 114 ? -8.7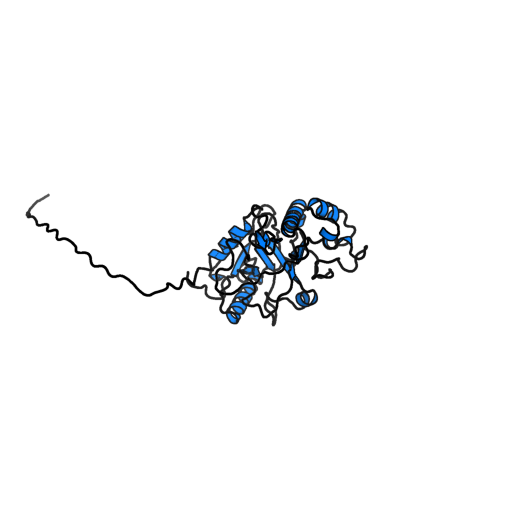73 -7.024 -5.785 1.00 93.38 114 PHE A C 1
ATOM 838 O O . PHE A 1 114 ? -9.599 -7.664 -6.445 1.00 93.38 114 PHE A O 1
ATOM 845 N N . VAL A 1 115 ? -7.553 -7.487 -5.495 1.00 90.31 115 VAL A N 1
ATOM 846 C CA . VAL A 1 115 ? -7.017 -8.784 -5.929 1.00 90.31 115 VAL A CA 1
ATOM 847 C C . VAL A 1 115 ? -8.022 -9.923 -5.734 1.00 90.31 115 VAL A C 1
ATOM 849 O O . VAL A 1 115 ? -8.633 -10.063 -4.671 1.00 90.31 115 VAL A O 1
ATOM 852 N N . ALA A 1 116 ? -8.197 -10.737 -6.779 1.00 87.56 116 ALA A N 1
ATOM 853 C CA . ALA A 1 116 ? -9.088 -11.900 -6.803 1.00 87.56 116 ALA A CA 1
ATOM 854 C C . ALA A 1 116 ? -10.535 -11.623 -6.329 1.00 87.56 116 ALA A C 1
ATOM 856 O O . ALA A 1 116 ? -11.201 -12.525 -5.825 1.00 87.56 116 ALA A O 1
ATOM 857 N N . GLY A 1 117 ? -11.020 -10.381 -6.448 1.00 88.25 117 GLY A N 1
ATOM 858 C CA . GLY A 1 117 ? -12.367 -10.002 -6.014 1.00 88.25 117 GLY A CA 1
ATOM 859 C C . GLY A 1 117 ? -12.568 -10.008 -4.495 1.00 88.25 117 GLY A C 1
ATOM 860 O O . GLY A 1 117 ? -13.709 -10.032 -4.038 1.00 88.25 117 GLY A O 1
ATOM 861 N N . LYS A 1 118 ? -11.486 -9.993 -3.702 1.00 93.94 118 LYS A N 1
ATOM 862 C CA . LYS A 1 118 ? -11.577 -9.947 -2.237 1.00 93.94 118 LYS A CA 1
ATOM 863 C C . LYS A 1 118 ? -12.383 -8.730 -1.779 1.00 93.94 118 LYS A C 1
ATOM 865 O O . LYS A 1 118 ? -12.190 -7.614 -2.258 1.00 93.94 118 LYS A O 1
ATOM 870 N N . SER A 1 119 ? -13.252 -8.952 -0.799 1.00 96.81 119 SER A N 1
ATOM 871 C CA . SER A 1 119 ? -14.227 -7.967 -0.324 1.00 96.81 119 SER A CA 1
ATOM 872 C C . SER A 1 119 ? -14.026 -7.553 1.135 1.00 96.81 119 SER A C 1
ATOM 874 O O . SER A 1 119 ? -14.928 -6.965 1.723 1.00 96.81 119 SER A O 1
ATOM 876 N N . SER A 1 120 ? -12.885 -7.873 1.744 1.00 98.06 120 SER A N 1
ATOM 877 C CA . SER A 1 120 ? -12.546 -7.501 3.122 1.00 98.06 120 SER A CA 1
ATOM 878 C C . SER A 1 120 ? -11.047 -7.314 3.301 1.00 98.06 120 SER A C 1
ATOM 880 O O . SER A 1 120 ? -10.261 -7.711 2.436 1.00 98.06 120 SER A O 1
ATOM 882 N N . GLY A 1 121 ? -10.652 -6.737 4.432 1.00 98.00 121 GLY A N 1
ATOM 883 C CA . GLY A 1 121 ? -9.259 -6.642 4.840 1.00 98.00 121 GLY A CA 1
ATOM 884 C C . GLY A 1 121 ? -9.034 -5.548 5.872 1.00 98.00 121 GLY A C 1
ATOM 885 O O . GLY A 1 121 ? -9.906 -5.279 6.698 1.00 98.00 121 GLY A O 1
ATOM 886 N N . PHE A 1 122 ? -7.874 -4.897 5.818 1.00 98.31 122 PHE A N 1
ATOM 887 C CA . PHE A 1 122 ? -7.529 -3.811 6.733 1.00 98.31 122 PHE A CA 1
ATOM 888 C C . PHE A 1 122 ? -6.744 -2.680 6.060 1.00 98.31 122 PHE A C 1
ATOM 890 O O . PHE A 1 122 ? -6.106 -2.865 5.021 1.00 98.31 122 PHE A O 1
ATOM 897 N N . THR A 1 123 ? -6.795 -1.496 6.668 1.00 98.50 123 THR A N 1
ATOM 898 C CA . THR A 1 123 ? -6.010 -0.318 6.276 1.00 98.50 123 THR A CA 1
ATOM 899 C C . THR A 1 123 ? -4.998 0.043 7.345 1.00 98.50 123 THR A C 1
ATOM 901 O O . THR A 1 123 ? -5.134 -0.346 8.509 1.00 98.50 123 THR A O 1
ATOM 904 N N . LEU A 1 124 ? -3.977 0.800 6.954 1.00 97.94 124 LEU A N 1
ATOM 905 C CA . LEU A 1 124 ? -2.938 1.265 7.861 1.00 97.94 124 LEU A CA 1
ATOM 906 C C . LEU A 1 124 ? -3.045 2.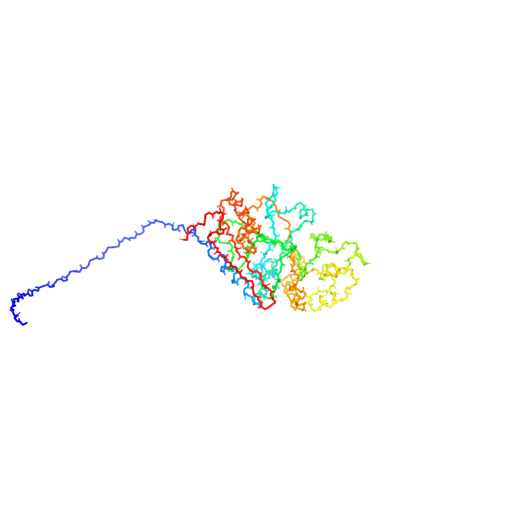765 8.124 1.00 97.94 124 LEU A C 1
ATOM 908 O O . LEU A 1 124 ? -3.306 3.551 7.215 1.00 97.94 124 LEU A O 1
ATOM 912 N N . TYR A 1 125 ? -2.780 3.164 9.365 1.00 97.19 125 TYR A N 1
ATOM 913 C CA . TYR A 1 125 ? -2.544 4.552 9.718 1.00 97.19 125 TYR A CA 1
ATOM 914 C C . TYR A 1 125 ? -1.297 5.041 8.981 1.00 97.19 125 TYR A C 1
ATOM 916 O O . TYR A 1 125 ? -0.274 4.343 8.975 1.00 97.19 125 TYR A O 1
ATOM 924 N N . PRO A 1 126 ? -1.326 6.275 8.456 1.00 95.25 126 PRO A N 1
ATOM 925 C CA . PRO A 1 126 ? -0.104 6.996 8.164 1.00 95.25 126 PRO A CA 1
ATOM 926 C C . PRO A 1 126 ? 0.786 7.050 9.408 1.00 95.25 126 PRO A C 1
ATOM 928 O O . PRO A 1 126 ? 0.313 7.144 10.544 1.00 95.25 126 PRO A O 1
ATOM 931 N N . THR A 1 127 ? 2.095 7.004 9.205 1.00 91.06 127 THR A N 1
ATOM 932 C CA . THR A 1 127 ? 3.079 7.054 10.297 1.00 91.06 127 THR A CA 1
ATOM 933 C C . THR A 1 127 ? 3.657 8.451 10.494 1.00 91.06 127 THR A C 1
ATOM 935 O O . THR A 1 127 ? 4.335 8.703 11.488 1.00 91.06 127 THR A O 1
ATOM 938 N N . THR A 1 128 ? 3.397 9.367 9.560 1.00 92.31 128 THR A N 1
ATOM 939 C CA . THR A 1 128 ? 3.691 10.799 9.667 1.00 92.31 128 THR A CA 1
ATOM 940 C C . THR A 1 128 ? 2.491 11.626 9.176 1.00 92.31 128 THR A C 1
ATOM 942 O O . THR A 1 128 ? 1.520 11.090 8.646 1.00 92.31 128 THR A O 1
ATOM 945 N N . GLY A 1 129 ? 2.514 12.946 9.379 1.00 92.62 129 GLY A N 1
ATOM 946 C CA . GLY A 1 129 ? 1.428 13.840 8.953 1.00 92.62 129 GLY A CA 1
ATOM 947 C C . GLY A 1 129 ? 0.294 14.004 9.974 1.00 92.62 129 GLY A C 1
ATOM 948 O O . GLY A 1 129 ? 0.467 13.770 11.169 1.00 92.62 129 GLY A O 1
ATOM 949 N N . ALA A 1 130 ? -0.863 14.485 9.509 1.00 92.75 130 ALA A N 1
ATOM 950 C CA . ALA A 1 130 ? -1.964 14.922 10.378 1.00 92.75 130 ALA A CA 1
ATOM 951 C C . ALA A 1 130 ? -2.843 13.775 10.916 1.00 92.75 130 ALA A C 1
ATOM 953 O O . ALA A 1 130 ? -3.428 13.908 11.999 1.00 92.75 130 ALA A O 1
ATOM 954 N N . TYR A 1 131 ? -2.904 12.664 10.176 1.00 94.31 131 TYR A N 1
ATOM 955 C CA . TYR A 1 131 ? -3.828 11.541 10.386 1.00 94.31 131 TYR A CA 1
ATOM 956 C C . TYR A 1 131 ? -3.149 10.305 10.998 1.00 94.31 131 TYR A C 1
ATOM 958 O O . TYR A 1 131 ? -3.590 9.177 10.796 1.00 94.31 131 TYR A O 1
ATOM 966 N N . VAL A 1 132 ? -2.049 10.506 11.728 1.00 93.75 132 VAL A N 1
ATOM 967 C CA . VAL A 1 132 ? -1.342 9.430 12.439 1.00 93.75 132 VAL A CA 1
ATOM 968 C C . VAL A 1 132 ? -2.164 8.881 13.607 1.00 93.75 132 VAL A C 1
ATOM 970 O O . VAL A 1 132 ? -3.021 9.576 14.156 1.00 93.75 132 VAL A O 1
ATOM 973 N N . TYR A 1 133 ? -1.848 7.662 14.051 1.00 93.00 133 TYR A N 1
ATOM 974 C CA . TYR A 1 133 ? -2.385 7.114 15.300 1.00 93.00 133 TYR A CA 1
ATOM 975 C C . TYR A 1 133 ? -2.072 8.041 16.490 1.00 93.00 133 TYR A C 1
ATOM 977 O O . TYR A 1 133 ? -0.917 8.405 16.713 1.00 93.00 133 TYR A O 1
ATOM 985 N N . ARG A 1 134 ? -3.102 8.410 17.265 1.00 89.56 134 ARG A N 1
ATOM 986 C CA . ARG A 1 134 ? -3.000 9.329 18.422 1.00 89.56 134 ARG A CA 1
ATOM 987 C C . ARG A 1 134 ? -3.161 8.644 19.783 1.00 89.56 134 ARG A C 1
ATOM 989 O O . ARG A 1 134 ? -3.265 9.331 20.799 1.00 89.56 134 ARG A O 1
ATOM 996 N N . GLY A 1 135 ? -3.235 7.315 19.808 1.00 87.12 135 GLY A N 1
ATOM 997 C CA . GLY A 1 135 ? -3.265 6.556 21.056 1.00 87.12 135 GLY A CA 1
ATOM 998 C C . GLY A 1 135 ? -1.882 6.435 21.700 1.00 87.12 135 GLY A C 1
ATOM 999 O O . GLY A 1 135 ? -0.896 7.000 21.231 1.00 87.12 135 GLY A O 1
ATOM 1000 N N . THR A 1 136 ? -1.815 5.694 22.804 1.00 87.44 136 THR A N 1
ATOM 1001 C CA . THR A 1 136 ? -0.586 5.531 23.598 1.00 87.44 136 THR A CA 1
ATOM 1002 C C . THR A 1 136 ? 0.339 4.438 23.074 1.00 87.44 136 THR A C 1
ATOM 1004 O O . THR A 1 136 ? 1.527 4.435 23.391 1.00 87.44 136 THR A O 1
ATOM 1007 N N . ASP A 1 137 ? -0.192 3.492 22.303 1.00 88.50 137 ASP A N 1
ATOM 1008 C CA . ASP A 1 137 ? 0.581 2.378 21.764 1.00 88.50 137 ASP A CA 1
ATOM 1009 C C . ASP A 1 137 ? 1.554 2.854 20.688 1.00 88.50 137 ASP A C 1
ATOM 1011 O O . ASP A 1 137 ? 1.229 3.646 19.800 1.00 88.50 137 ASP A O 1
ATOM 1015 N N . ARG A 1 138 ? 2.774 2.327 20.742 1.00 89.12 138 ARG A N 1
ATOM 1016 C CA . ARG A 1 138 ? 3.767 2.595 19.711 1.00 89.12 138 ARG A CA 1
ATOM 1017 C C . ARG 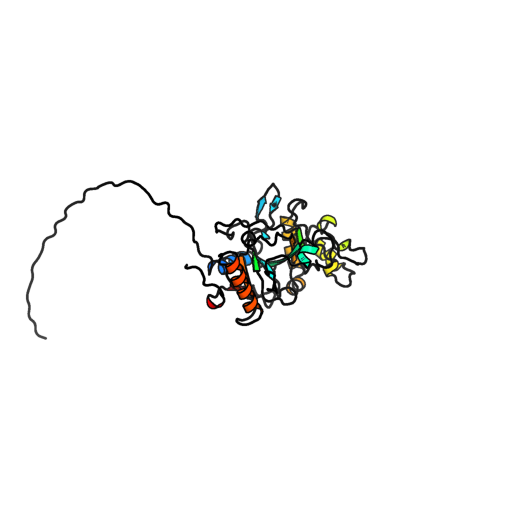A 1 138 ? 3.407 1.814 18.452 1.00 89.12 138 ARG A C 1
ATOM 1019 O O . ARG A 1 138 ? 3.504 0.590 18.452 1.00 89.12 138 ARG A O 1
ATOM 1026 N N . LYS A 1 139 ? 3.082 2.526 17.374 1.00 91.69 139 LYS A N 1
ATOM 1027 C CA . LYS A 1 139 ? 2.931 1.937 16.040 1.00 91.69 139 LYS A CA 1
ATOM 1028 C C . LYS A 1 139 ? 4.260 1.969 15.282 1.00 91.69 139 LYS A C 1
ATOM 1030 O O . LYS A 1 139 ? 5.005 2.948 15.366 1.00 91.69 139 LYS A O 1
ATOM 1035 N N . TYR A 1 140 ? 4.590 0.887 14.585 1.00 91.19 140 TYR A N 1
ATOM 1036 C CA . TYR A 1 140 ? 5.850 0.765 13.857 1.00 91.19 140 TYR A CA 1
ATOM 1037 C C . TYR A 1 140 ? 5.742 1.222 12.405 1.00 91.19 140 TYR A C 1
ATOM 1039 O O . TYR A 1 140 ? 4.711 1.084 11.751 1.00 91.19 140 TYR A O 1
ATOM 1047 N N . LEU A 1 141 ? 6.858 1.759 11.911 1.00 88.50 141 LEU A N 1
ATOM 1048 C CA . LEU A 1 141 ? 7.039 2.104 10.511 1.00 88.50 141 LEU A CA 1
ATOM 1049 C C . LEU A 1 141 ? 7.207 0.818 9.702 1.00 88.50 141 LEU A C 1
ATOM 1051 O O . LEU A 1 141 ? 8.200 0.109 9.877 1.00 88.50 141 LEU A O 1
ATOM 1055 N N . LEU A 1 142 ? 6.256 0.530 8.818 1.00 90.50 142 LEU A N 1
ATOM 1056 C CA . LEU A 1 142 ? 6.391 -0.584 7.891 1.00 90.50 142 LEU A CA 1
ATOM 1057 C C . LEU A 1 142 ? 7.362 -0.233 6.757 1.00 90.50 142 LEU A C 1
ATOM 1059 O O . LEU A 1 142 ? 7.418 0.908 6.283 1.00 90.50 142 LEU A O 1
ATOM 1063 N N . LYS A 1 143 ? 8.150 -1.228 6.346 1.00 92.50 143 LYS A N 1
ATOM 1064 C CA . LYS A 1 143 ? 9.169 -1.090 5.304 1.00 92.50 143 LYS A CA 1
ATOM 1065 C C . LYS A 1 143 ? 8.571 -1.495 3.967 1.00 92.50 143 LYS A C 1
ATOM 1067 O O . LYS A 1 143 ? 8.415 -2.682 3.705 1.00 92.50 143 LYS A O 1
ATOM 1072 N N . VAL A 1 144 ? 8.209 -0.513 3.153 1.00 95.88 144 VAL A N 1
ATOM 1073 C CA . VAL A 1 144 ? 7.860 -0.759 1.752 1.00 95.88 144 VAL A CA 1
ATOM 1074 C C . VAL A 1 144 ? 9.172 -0.925 0.988 1.00 95.88 144 VAL A C 1
ATOM 1076 O O . VAL A 1 144 ? 10.001 -0.019 1.010 1.00 95.88 144 VAL A O 1
ATOM 1079 N N . GLU A 1 145 ? 9.382 -2.077 0.357 1.00 95.81 145 GLU A N 1
ATOM 1080 C CA . GLU A 1 145 ? 10.620 -2.374 -0.378 1.00 95.81 145 GLU A CA 1
ATOM 1081 C C . GLU A 1 145 ? 10.484 -2.040 -1.866 1.00 95.81 145 GLU A C 1
ATOM 1083 O O . GLU A 1 145 ? 11.414 -1.509 -2.469 1.00 95.81 145 GLU A O 1
ATOM 1088 N N . CYS A 1 146 ? 9.307 -2.264 -2.458 1.00 96.69 146 CYS A N 1
ATOM 1089 C CA . CYS A 1 146 ? 9.020 -1.847 -3.828 1.00 96.69 146 CYS A CA 1
ATOM 1090 C C . CYS A 1 146 ? 7.536 -1.551 -4.067 1.00 96.69 146 CYS A C 1
ATOM 1092 O O . CYS A 1 146 ? 6.670 -1.946 -3.280 1.00 96.69 146 CYS A O 1
ATOM 1094 N N . ALA A 1 147 ? 7.264 -0.851 -5.171 1.00 98.12 147 ALA A N 1
ATOM 1095 C CA . ALA A 1 147 ? 5.921 -0.523 -5.633 1.00 98.12 147 ALA A CA 1
ATOM 1096 C C . ALA A 1 147 ? 5.763 -0.741 -7.147 1.00 98.12 147 ALA A C 1
ATOM 1098 O O . ALA A 1 147 ? 6.617 -0.323 -7.933 1.00 98.12 147 ALA A O 1
ATOM 1099 N N . PHE A 1 148 ? 4.645 -1.333 -7.554 1.00 98.38 148 PHE A N 1
ATOM 1100 C CA . PHE A 1 148 ? 4.279 -1.623 -8.937 1.00 98.38 148 PHE A CA 1
ATOM 1101 C C . PHE A 1 148 ? 3.022 -0.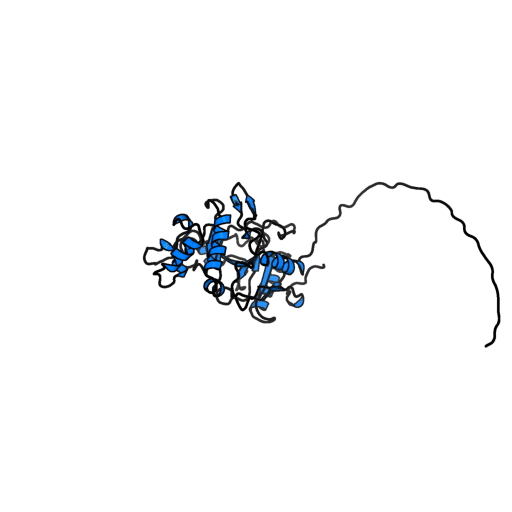829 -9.342 1.00 98.38 148 PHE A C 1
ATOM 1103 O O . PHE A 1 148 ? 2.075 -0.770 -8.555 1.00 98.38 148 PHE A O 1
ATOM 1110 N N . PRO A 1 149 ? 2.974 -0.230 -10.552 1.00 98.25 149 PRO A N 1
ATOM 1111 C CA . PRO A 1 149 ? 1.771 0.452 -11.053 1.00 98.25 149 PRO A CA 1
ATOM 1112 C C . PRO A 1 149 ? 0.578 -0.481 -11.319 1.00 98.25 149 PRO A C 1
ATOM 1114 O O . PRO A 1 149 ? -0.562 -0.021 -11.354 1.00 98.25 149 PRO A O 1
ATOM 1117 N N . LEU A 1 150 ? 0.848 -1.768 -11.540 1.00 97.94 150 LEU A N 1
ATOM 1118 C CA . LEU A 1 150 ? -0.120 -2.850 -11.730 1.00 97.94 150 LEU A CA 1
ATOM 1119 C C . LEU A 1 150 ? 0.181 -3.975 -10.727 1.00 97.94 150 LEU A C 1
ATOM 1121 O O . LEU A 1 150 ? 1.181 -3.911 -10.014 1.00 97.94 150 LEU A O 1
ATOM 1125 N N . ASP A 1 151 ? -0.637 -5.027 -10.728 1.00 96.81 151 ASP A N 1
ATOM 1126 C CA . ASP A 1 151 ? -0.365 -6.284 -10.037 1.00 96.81 151 ASP A CA 1
ATOM 1127 C C . ASP A 1 151 ? 1.028 -6.778 -10.425 1.00 96.81 151 ASP A C 1
ATOM 1129 O O . ASP A 1 151 ? 1.324 -6.993 -11.609 1.00 96.81 151 ASP A O 1
ATOM 1133 N N . GLY A 1 152 ? 1.899 -6.906 -9.433 1.00 95.38 152 GLY A N 1
ATOM 1134 C CA . GLY A 1 152 ? 3.292 -7.233 -9.623 1.00 95.38 152 GLY A CA 1
ATOM 1135 C C . GLY A 1 152 ? 3.505 -8.701 -9.955 1.00 95.38 152 GLY A C 1
ATOM 1136 O O . GLY A 1 152 ? 4.543 -9.002 -10.535 1.00 95.38 152 GLY A O 1
ATOM 1137 N N . TRP A 1 153 ? 2.567 -9.612 -9.666 1.00 94.31 153 TRP A N 1
ATOM 1138 C CA . TRP A 1 153 ? 2.820 -11.064 -9.687 1.00 94.31 153 TRP A CA 1
ATOM 1139 C C . TRP A 1 153 ? 3.989 -11.442 -8.768 1.00 94.31 153 TRP A C 1
ATOM 1141 O O . TRP A 1 153 ? 4.936 -12.128 -9.163 1.00 94.31 153 TRP A O 1
ATOM 1151 N N . THR A 1 154 ? 3.992 -10.901 -7.549 1.00 93.00 154 THR A N 1
ATOM 1152 C CA . THR A 1 154 ? 5.160 -10.953 -6.658 1.00 93.00 154 THR A CA 1
ATOM 1153 C C . THR A 1 154 ? 5.458 -12.340 -6.098 1.00 93.00 154 THR A C 1
ATOM 1155 O O . THR A 1 154 ? 6.598 -12.607 -5.731 1.00 93.00 154 THR A O 1
ATOM 1158 N N . ASP A 1 155 ? 4.480 -13.242 -6.108 1.00 91.00 155 ASP A N 1
ATOM 1159 C CA . ASP A 1 155 ? 4.634 -14.673 -5.814 1.00 91.00 155 ASP A CA 1
ATOM 1160 C C . ASP A 1 155 ? 5.403 -15.435 -6.912 1.00 91.00 155 ASP A C 1
ATOM 1162 O O . ASP A 1 155 ? 5.967 -16.504 -6.673 1.00 91.00 155 ASP A O 1
ATOM 1166 N N . HIS A 1 156 ? 5.504 -14.858 -8.110 1.00 91.50 156 HIS A N 1
ATOM 1167 C CA . HIS A 1 156 ? 6.298 -15.371 -9.226 1.00 91.50 156 HIS A CA 1
ATOM 1168 C C . HIS A 1 156 ? 7.653 -14.665 -9.378 1.00 91.50 156 HIS A C 1
ATOM 1170 O O . HIS A 1 156 ? 8.324 -14.838 -10.399 1.00 91.50 156 HIS A O 1
ATOM 1176 N N . ARG A 1 157 ? 8.088 -13.893 -8.376 1.00 91.94 157 ARG A N 1
ATOM 1177 C CA . ARG A 1 157 ? 9.333 -13.114 -8.405 1.00 91.94 157 ARG A CA 1
ATOM 1178 C C . ARG A 1 157 ? 10.336 -13.564 -7.355 1.00 91.94 157 ARG A C 1
ATOM 1180 O O . ARG A 1 157 ? 10.001 -14.147 -6.331 1.00 91.94 157 ARG A O 1
ATOM 1187 N N . GLY A 1 158 ? 11.604 -13.295 -7.641 1.00 83.19 158 GLY A N 1
ATOM 1188 C CA . GLY A 1 158 ? 12.714 -13.569 -6.742 1.00 83.19 158 GLY A CA 1
ATOM 1189 C C . GLY A 1 158 ? 12.915 -12.505 -5.660 1.00 83.19 158 GLY A C 1
ATOM 1190 O O . GLY A 1 158 ? 12.169 -11.533 -5.517 1.00 83.19 158 GLY A O 1
ATOM 1191 N N . ALA A 1 159 ? 13.994 -12.694 -4.905 1.00 78.50 159 ALA A N 1
ATOM 1192 C CA . ALA A 1 159 ? 14.425 -11.781 -3.858 1.00 78.50 159 ALA A CA 1
ATOM 1193 C C . ALA A 1 159 ? 14.837 -10.383 -4.393 1.00 78.50 159 ALA A C 1
ATOM 1195 O O . ALA A 1 159 ? 15.312 -10.281 -5.527 1.00 78.50 159 ALA A O 1
ATOM 1196 N N . PRO A 1 160 ? 14.741 -9.333 -3.551 1.00 75.00 160 PRO A N 1
ATOM 1197 C CA . PRO A 1 160 ? 14.179 -9.375 -2.200 1.00 75.00 160 PRO A CA 1
ATOM 1198 C C . PRO A 1 160 ? 12.648 -9.328 -2.236 1.00 75.00 160 PRO A C 1
ATOM 1200 O O . PRO A 1 160 ? 12.067 -8.478 -2.896 1.00 75.00 160 PRO A O 1
ATOM 1203 N N . ILE A 1 161 ? 12.003 -10.241 -1.511 1.00 87.75 161 ILE A N 1
ATOM 1204 C CA . ILE A 1 161 ? 10.583 -10.179 -1.145 1.00 87.75 161 ILE A CA 1
ATOM 1205 C C . ILE A 1 161 ? 9.562 -10.012 -2.282 1.00 87.75 161 ILE A C 1
ATOM 1207 O O . ILE A 1 161 ? 8.494 -9.430 -2.089 1.00 87.75 161 ILE A O 1
ATOM 1211 N N . GLY A 1 162 ? 9.868 -10.523 -3.476 1.00 90.12 162 GLY A N 1
ATOM 1212 C CA . GLY A 1 162 ? 9.018 -10.382 -4.661 1.00 90.12 162 GLY A CA 1
ATOM 1213 C C . GLY A 1 162 ? 9.240 -9.079 -5.439 1.00 90.12 162 GLY A C 1
ATOM 1214 O O . GLY A 1 162 ? 8.524 -8.807 -6.396 1.00 90.12 162 GLY A O 1
ATOM 1215 N N . CYS A 1 163 ? 10.241 -8.275 -5.070 1.00 92.12 163 CYS A N 1
ATOM 1216 C CA . CYS A 1 163 ? 10.653 -7.069 -5.797 1.00 92.12 163 CYS A CA 1
ATOM 1217 C C . CYS A 1 163 ? 11.670 -7.341 -6.913 1.00 92.12 163 CYS A C 1
ATOM 1219 O O . CYS A 1 163 ? 11.979 -6.446 -7.700 1.00 92.12 163 CYS A O 1
ATOM 1221 N N . GLY A 1 164 ? 12.240 -8.547 -6.949 1.00 88.38 164 GLY A N 1
ATOM 1222 C CA . GLY A 1 164 ? 13.240 -8.931 -7.935 1.00 88.38 164 GLY A CA 1
ATOM 1223 C C . GLY A 1 164 ? 12.642 -9.374 -9.268 1.00 88.38 164 GLY A C 1
ATOM 1224 O O . GLY A 1 164 ? 11.441 -9.274 -9.532 1.00 88.38 164 GLY A O 1
ATOM 1225 N N . LYS A 1 165 ? 13.519 -9.920 -10.109 1.00 91.56 165 LYS A N 1
ATOM 1226 C CA . LYS A 1 165 ? 13.141 -10.524 -11.387 1.00 91.56 165 LYS A CA 1
ATOM 1227 C C . LYS A 1 165 ? 12.048 -11.595 -11.263 1.00 91.56 165 LYS A C 1
ATOM 1229 O O . LYS A 1 165 ? 12.058 -12.355 -10.292 1.00 91.56 165 LYS A O 1
ATOM 1234 N N . PRO A 1 166 ? 11.176 -11.730 -12.274 1.00 92.75 166 PRO A N 1
ATOM 1235 C CA . PRO A 1 166 ? 10.278 -12.868 -12.409 1.00 92.75 166 PRO A CA 1
ATOM 1236 C C . PRO A 1 166 ? 11.042 -14.177 -12.652 1.00 92.75 166 PRO A C 1
ATOM 1238 O O . PRO A 1 166 ? 12.136 -14.202 -13.226 1.00 92.75 166 PRO A O 1
ATOM 1241 N N . ASN A 1 167 ? 10.442 -15.278 -12.213 1.00 89.44 167 ASN A N 1
ATOM 1242 C CA . ASN A 1 167 ? 10.959 -16.629 -12.378 1.00 89.44 167 ASN A CA 1
ATOM 1243 C C . ASN A 1 167 ? 10.577 -17.196 -13.757 1.00 89.44 167 ASN A C 1
ATOM 1245 O O . ASN A 1 167 ? 9.447 -17.029 -14.199 1.00 89.44 167 ASN A O 1
ATOM 1249 N N . ASN A 1 168 ? 11.486 -17.952 -14.386 1.00 88.25 168 ASN A N 1
ATOM 1250 C CA . ASN A 1 168 ? 11.243 -18.720 -15.623 1.00 88.25 168 ASN A CA 1
ATOM 1251 C C . ASN A 1 168 ? 10.858 -17.902 -16.878 1.00 88.25 168 ASN A C 1
ATOM 1253 O O . ASN A 1 168 ? 10.135 -18.406 -17.733 1.00 88.25 168 ASN A O 1
ATOM 1257 N N . GLU A 1 169 ? 11.378 -16.680 -17.024 1.00 91.44 169 GLU A N 1
ATOM 1258 C CA . GLU A 1 169 ? 11.095 -15.801 -18.174 1.00 91.44 169 GLU A CA 1
ATOM 1259 C C . GLU A 1 169 ? 12.221 -15.778 -19.247 1.00 91.44 169 GLU A C 1
ATOM 1261 O O . GLU A 1 169 ? 13.367 -16.113 -18.924 1.00 91.44 169 GLU A O 1
ATOM 1266 N N . PRO A 1 170 ? 11.937 -15.384 -20.516 1.00 86.50 170 PRO A N 1
ATOM 1267 C CA . PRO A 1 170 ? 12.832 -15.522 -21.682 1.00 86.50 170 PRO A CA 1
ATOM 1268 C C . PRO A 1 170 ? 14.258 -14.951 -21.578 1.00 86.50 170 PRO A C 1
ATOM 1270 O O . PRO A 1 170 ? 15.162 -15.469 -22.231 1.00 86.50 170 PRO A O 1
ATOM 1273 N N . ASP A 1 171 ? 14.491 -13.914 -20.773 1.00 86.25 171 ASP A N 1
ATOM 1274 C CA . ASP A 1 171 ? 15.810 -13.292 -20.547 1.00 86.25 171 ASP A CA 1
ATOM 1275 C C . ASP A 1 171 ? 16.396 -13.643 -19.161 1.00 86.25 171 ASP A C 1
ATOM 1277 O O . ASP A 1 171 ? 17.272 -12.960 -18.622 1.00 86.25 171 ASP A O 1
ATOM 1281 N N . GLY A 1 172 ? 15.860 -14.694 -18.538 1.00 85.50 172 GLY A N 1
ATOM 1282 C CA . GLY A 1 172 ? 16.132 -15.029 -17.148 1.00 85.50 172 GLY A CA 1
ATOM 1283 C C . GLY A 1 172 ? 15.501 -14.055 -16.149 1.00 85.50 172 GLY A C 1
ATOM 1284 O O . GLY A 1 172 ? 15.939 -14.043 -14.997 1.00 85.50 172 GLY A O 1
ATOM 1285 N N . GLY A 1 173 ? 14.522 -13.252 -16.573 1.00 88.44 173 GLY A N 1
ATOM 1286 C CA . GLY A 1 173 ? 13.792 -12.250 -15.798 1.00 88.44 173 GLY A CA 1
ATOM 1287 C C . GLY A 1 173 ? 14.487 -10.885 -15.686 1.00 88.44 173 GLY A C 1
ATOM 1288 O O . GLY A 1 173 ? 14.084 -10.066 -14.863 1.00 88.44 173 GLY A O 1
ATOM 1289 N N . ALA A 1 174 ? 15.539 -10.620 -16.462 1.00 89.12 174 ALA A N 1
ATOM 1290 C CA . ALA A 1 174 ? 16.333 -9.395 -16.346 1.00 89.12 174 ALA A CA 1
ATOM 1291 C C . ALA A 1 174 ? 15.490 -8.118 -16.529 1.00 89.12 174 ALA A C 1
ATOM 1293 O O . ALA A 1 174 ? 15.634 -7.184 -15.741 1.00 89.12 174 ALA A O 1
ATOM 1294 N N . ALA A 1 175 ? 14.556 -8.113 -17.482 1.00 90.62 175 ALA A N 1
ATOM 1295 C CA . ALA A 1 175 ? 13.654 -6.993 -17.737 1.00 90.62 175 ALA A CA 1
ATOM 1296 C C . ALA A 1 175 ? 12.676 -6.689 -16.586 1.00 90.62 175 ALA A C 1
ATOM 1298 O O . ALA A 1 175 ? 12.216 -5.560 -16.431 1.00 90.62 175 ALA A O 1
ATOM 1299 N N . GLY A 1 176 ? 12.352 -7.672 -15.746 1.00 91.50 176 GLY A N 1
ATOM 1300 C CA . GLY A 1 176 ? 11.425 -7.495 -14.625 1.00 91.50 176 GLY A CA 1
ATOM 1301 C C . GLY A 1 176 ? 12.099 -7.126 -13.299 1.00 91.50 176 GLY A C 1
ATOM 1302 O O . GLY A 1 176 ? 11.425 -7.109 -12.274 1.00 91.50 176 GLY A O 1
ATOM 1303 N N . GLN A 1 177 ? 13.411 -6.870 -13.281 1.00 92.81 177 GLN A N 1
ATOM 1304 C CA . GLN A 1 177 ? 14.145 -6.439 -12.081 1.00 92.81 177 GLN A CA 1
ATOM 1305 C C . GLN A 1 177 ? 13.667 -5.074 -11.558 1.00 92.81 177 GLN A C 1
ATOM 1307 O O . GLN A 1 177 ? 12.880 -4.390 -12.205 1.00 92.81 177 GLN A O 1
ATOM 1312 N N . ILE A 1 178 ? 14.195 -4.622 -10.418 1.00 94.75 178 ILE A N 1
ATOM 1313 C CA . ILE A 1 178 ? 13.950 -3.270 -9.886 1.00 94.75 178 ILE A CA 1
ATOM 1314 C C . ILE A 1 178 ? 14.226 -2.197 -10.957 1.00 94.75 178 ILE A C 1
ATOM 1316 O O . ILE A 1 178 ? 15.274 -2.215 -11.604 1.00 94.75 178 ILE A O 1
ATOM 1320 N N . CYS A 1 179 ? 13.311 -1.236 -11.122 1.00 96.69 179 CYS A N 1
ATOM 1321 C CA . CYS A 1 179 ? 13.360 -0.238 -12.198 1.00 96.69 179 CYS A CA 1
ATOM 1322 C C . CYS A 1 179 ? 14.681 0.543 -12.222 1.00 96.69 179 CYS A C 1
ATOM 1324 O O . CYS A 1 179 ? 15.333 0.663 -13.260 1.00 96.69 179 CYS A O 1
ATOM 1326 N N . GLN A 1 180 ? 15.129 1.015 -11.061 1.00 95.06 180 GLN A N 1
ATOM 1327 C CA . GLN A 1 180 ? 16.337 1.821 -10.919 1.00 95.06 180 GLN A CA 1
ATOM 1328 C C . GLN A 1 180 ? 17.603 1.050 -11.323 1.00 95.06 180 GLN A C 1
ATOM 1330 O O . GLN A 1 180 ? 18.532 1.653 -11.855 1.00 95.06 180 GLN A O 1
ATOM 1335 N N . GLN A 1 181 ? 17.631 -0.277 -11.145 1.00 93.62 181 GLN A N 1
ATOM 1336 C CA . GLN A 1 181 ? 18.755 -1.121 -11.576 1.00 93.62 181 GLN A CA 1
ATOM 1337 C C . GLN A 1 181 ? 18.838 -1.252 -13.102 1.00 93.62 181 GLN A C 1
ATOM 1339 O O . GLN A 1 181 ? 19.888 -1.590 -13.641 1.00 93.62 181 GLN A O 1
ATOM 1344 N N . GLN A 1 182 ? 17.743 -0.946 -13.795 1.00 94.19 182 GLN A N 1
ATOM 1345 C CA . GLN A 1 182 ? 17.637 -0.949 -15.251 1.00 94.19 182 GLN A CA 1
ATOM 1346 C C . GLN A 1 182 ? 17.749 0.464 -15.846 1.00 94.19 182 GLN A C 1
ATOM 1348 O O . GLN A 1 182 ? 17.567 0.650 -17.046 1.00 94.19 182 GLN A O 1
ATOM 1353 N N . GLY A 1 183 ? 18.016 1.485 -15.022 1.00 95.69 183 GLY A N 1
ATOM 1354 C CA . GLY A 1 183 ? 18.018 2.883 -15.463 1.00 95.69 183 GLY A CA 1
ATOM 1355 C C . GLY A 1 183 ? 16.622 3.448 -15.754 1.00 95.69 183 GLY A C 1
ATOM 1356 O O . GLY A 1 183 ? 16.508 4.517 -16.353 1.00 95.69 183 GLY A O 1
ATOM 1357 N N . ILE A 1 184 ? 15.563 2.754 -15.325 1.00 97.50 184 ILE A N 1
ATOM 1358 C CA . ILE A 1 184 ? 14.180 3.217 -15.417 1.00 97.50 184 ILE A CA 1
ATOM 1359 C C . ILE A 1 184 ? 13.876 4.003 -14.143 1.00 97.50 184 ILE A C 1
ATOM 1361 O O . ILE A 1 184 ? 13.745 3.441 -13.057 1.00 97.50 184 ILE A O 1
ATOM 1365 N N . THR A 1 185 ? 13.779 5.322 -14.267 1.00 97.50 185 THR A N 1
ATOM 1366 C CA . THR A 1 185 ? 13.519 6.223 -13.136 1.00 97.50 185 THR A CA 1
ATOM 1367 C C . THR A 1 185 ? 12.311 7.117 -13.357 1.00 97.50 185 THR A C 1
ATOM 1369 O O . THR A 1 185 ? 11.956 7.865 -12.461 1.00 97.50 185 THR A O 1
ATOM 1372 N N . THR A 1 186 ? 11.652 7.040 -14.514 1.00 98.62 186 THR A N 1
ATOM 1373 C CA . THR A 1 186 ? 10.482 7.864 -14.837 1.00 98.62 186 THR A CA 1
ATOM 1374 C C . THR A 1 186 ? 9.305 7.022 -15.305 1.00 98.62 186 THR A C 1
ATOM 1376 O O . THR A 1 186 ? 9.480 5.957 -15.901 1.00 98.62 186 THR A O 1
ATOM 1379 N N . ALA A 1 187 ? 8.093 7.540 -15.115 1.00 98.69 187 ALA A N 1
ATOM 1380 C CA . ALA A 1 187 ? 6.868 6.922 -15.611 1.00 98.69 187 ALA A CA 1
ATOM 1381 C C . ALA A 1 187 ? 6.892 6.676 -17.128 1.00 98.69 187 ALA A C 1
ATOM 1383 O O . ALA A 1 187 ? 6.429 5.640 -17.598 1.00 98.69 187 ALA A O 1
ATOM 1384 N N . GLN A 1 188 ? 7.466 7.602 -17.904 1.00 98.81 188 GLN A N 1
ATOM 1385 C CA . GLN A 1 188 ? 7.547 7.460 -19.357 1.00 98.81 188 GLN A CA 1
ATOM 1386 C C . GLN A 1 188 ? 8.504 6.338 -19.770 1.00 98.81 188 GLN A C 1
ATOM 1388 O O . GLN A 1 188 ? 8.184 5.570 -20.673 1.00 98.81 188 GLN A O 1
ATOM 1393 N N . GLN A 1 189 ? 9.658 6.218 -19.103 1.00 98.69 189 GLN A N 1
ATOM 1394 C CA . GLN A 1 189 ? 10.570 5.093 -19.324 1.00 98.69 189 GLN A CA 1
ATOM 1395 C C . GLN A 1 189 ? 9.911 3.770 -18.933 1.00 98.69 189 GLN A C 1
ATOM 1397 O O . GLN A 1 189 ? 10.017 2.805 -19.684 1.00 98.69 189 GLN A O 1
ATOM 1402 N N . TRP A 1 190 ? 9.195 3.741 -17.805 1.00 98.56 190 TRP A N 1
ATOM 1403 C CA . TRP A 1 190 ? 8.450 2.562 -17.369 1.00 98.56 190 TRP A CA 1
ATOM 1404 C C . TRP A 1 190 ? 7.399 2.151 -18.406 1.00 98.56 190 TRP A C 1
ATOM 1406 O O . TRP A 1 190 ? 7.311 0.978 -18.750 1.00 98.56 190 TRP A O 1
ATOM 1416 N N . MET A 1 191 ? 6.653 3.109 -18.965 1.00 98.50 191 MET A N 1
ATOM 1417 C CA . MET A 1 191 ? 5.637 2.840 -19.988 1.00 98.50 191 MET A CA 1
ATOM 1418 C C . MET A 1 191 ? 6.259 2.295 -21.278 1.00 98.50 191 MET A C 1
ATOM 1420 O O . MET A 1 191 ? 5.793 1.286 -21.800 1.00 98.50 191 MET A O 1
ATOM 1424 N N . THR A 1 192 ? 7.346 2.912 -21.756 1.00 98.38 192 THR A N 1
ATOM 1425 C CA . THR A 1 192 ? 8.102 2.416 -22.918 1.00 98.38 192 THR A CA 1
ATOM 1426 C C . THR A 1 192 ? 8.615 0.996 -22.684 1.00 98.38 192 THR A C 1
ATOM 1428 O O . THR A 1 192 ? 8.507 0.153 -23.570 1.00 98.38 192 THR A O 1
ATOM 1431 N N . HIS A 1 193 ? 9.144 0.720 -21.488 1.00 97.38 193 HIS A N 1
ATOM 1432 C CA . HIS A 1 193 ? 9.588 -0.614 -21.093 1.00 97.38 193 HIS A CA 1
ATOM 1433 C C . HIS A 1 193 ? 8.424 -1.604 -21.116 1.00 97.38 193 HIS A C 1
ATOM 1435 O O . HIS A 1 193 ? 8.456 -2.565 -21.873 1.00 97.38 193 HIS A O 1
ATOM 1441 N N . TYR A 1 194 ? 7.352 -1.340 -20.370 1.00 97.06 194 TYR A N 1
ATOM 1442 C CA . TYR A 1 194 ? 6.193 -2.227 -20.271 1.00 97.06 194 TYR A CA 1
ATOM 1443 C C . TYR A 1 194 ? 5.581 -2.570 -21.641 1.00 97.06 194 TYR A C 1
ATOM 1445 O O . TYR A 1 194 ? 5.262 -3.727 -21.908 1.00 97.06 194 TYR A O 1
ATOM 1453 N N . GLN A 1 195 ? 5.479 -1.589 -22.542 1.00 96.69 195 GLN A N 1
ATOM 1454 C CA . GLN A 1 195 ? 4.956 -1.778 -23.901 1.00 96.69 195 GLN A CA 1
ATOM 1455 C C . GLN A 1 195 ? 5.873 -2.599 -24.816 1.00 96.69 195 GLN A C 1
ATOM 1457 O O . GLN A 1 195 ? 5.396 -3.168 -25.796 1.00 96.69 195 GLN A O 1
ATOM 1462 N N . ALA A 1 196 ? 7.168 -2.681 -24.508 1.00 96.12 196 ALA A N 1
ATOM 1463 C CA . ALA A 1 196 ? 8.123 -3.510 -25.237 1.00 96.12 196 ALA A CA 1
ATOM 1464 C C . ALA A 1 196 ? 8.086 -4.988 -24.808 1.00 96.12 196 ALA A C 1
ATOM 1466 O O . ALA A 1 196 ? 8.882 -5.787 -25.305 1.00 96.12 196 ALA A O 1
ATOM 1467 N N . SER A 1 197 ? 7.192 -5.360 -23.883 1.00 95.25 197 SER A N 1
ATOM 1468 C CA . SER A 1 197 ? 7.110 -6.723 -23.374 1.00 95.25 197 SER A CA 1
ATOM 1469 C C . SER A 1 197 ? 6.881 -7.742 -24.490 1.00 95.25 197 SER A C 1
ATOM 1471 O O . SER A 1 197 ? 5.977 -7.618 -25.315 1.00 95.25 197 SER A O 1
ATOM 1473 N N . THR A 1 198 ? 7.688 -8.797 -24.460 1.00 91.69 198 THR A N 1
ATOM 1474 C CA . THR A 1 198 ? 7.521 -10.003 -25.284 1.00 91.69 198 THR A CA 1
ATOM 1475 C C . THR A 1 198 ? 7.057 -11.201 -24.454 1.00 91.69 198 THR A C 1
ATOM 1477 O O . THR A 1 198 ? 7.003 -12.324 -24.953 1.00 91.69 198 THR A O 1
ATOM 1480 N N . TYR A 1 199 ? 6.741 -10.979 -23.174 1.00 92.94 199 TYR A N 1
ATOM 1481 C CA . TYR A 1 199 ? 6.347 -12.041 -22.257 1.00 92.94 199 TYR A CA 1
ATOM 1482 C C . TYR A 1 199 ? 4.905 -12.453 -22.515 1.00 92.94 199 TYR A C 1
ATOM 1484 O O . TYR A 1 199 ? 4.071 -11.644 -22.920 1.00 92.94 199 TYR A O 1
ATOM 1492 N N . SER A 1 200 ? 4.595 -13.714 -22.212 1.00 90.50 200 SER A N 1
ATOM 1493 C CA . SER A 1 200 ? 3.217 -14.212 -22.281 1.00 90.50 200 SER A CA 1
ATOM 1494 C C . SER A 1 200 ? 2.282 -13.434 -21.346 1.00 90.50 200 SER A C 1
ATOM 1496 O O . SER A 1 200 ? 1.144 -13.142 -21.712 1.00 90.50 200 SER A O 1
ATOM 1498 N N . ASN A 1 201 ? 2.790 -13.042 -20.173 1.00 92.56 201 ASN A N 1
ATOM 1499 C CA . ASN A 1 201 ? 2.154 -12.102 -19.265 1.00 92.56 201 ASN A CA 1
ATOM 1500 C C . ASN A 1 201 ? 3.025 -10.836 -19.128 1.00 92.56 201 ASN A C 1
ATOM 1502 O O . ASN A 1 201 ? 4.053 -10.872 -18.443 1.00 92.56 201 ASN A O 1
ATOM 1506 N N . PRO A 1 202 ? 2.617 -9.691 -19.704 1.00 93.31 202 PRO A N 1
ATOM 1507 C CA . PRO A 1 202 ? 3.399 -8.459 -19.631 1.00 93.31 202 PRO A CA 1
ATOM 1508 C C . PRO A 1 202 ? 3.567 -7.926 -18.200 1.00 93.31 202 PRO A C 1
ATOM 1510 O O . PRO A 1 202 ? 4.516 -7.193 -17.930 1.00 93.31 202 PRO A O 1
ATOM 1513 N N . LYS A 1 203 ? 2.723 -8.334 -17.240 1.00 94.56 203 LYS A N 1
ATOM 1514 C CA . LYS A 1 203 ? 2.889 -7.960 -15.825 1.00 94.56 203 LYS A CA 1
ATOM 1515 C C . LYS A 1 203 ? 4.148 -8.538 -15.185 1.00 94.56 203 LYS A C 1
ATOM 1517 O O . LYS A 1 203 ? 4.670 -7.919 -14.266 1.00 94.56 203 LYS A O 1
ATOM 1522 N N . LEU A 1 204 ? 4.687 -9.648 -15.687 1.00 94.38 204 LEU A N 1
ATOM 1523 C CA . LEU A 1 204 ? 5.983 -10.170 -15.236 1.00 94.38 204 LEU A CA 1
ATOM 1524 C C . LEU A 1 204 ? 7.154 -9.370 -15.833 1.00 94.38 204 LEU A C 1
ATOM 1526 O O . LEU A 1 204 ? 8.200 -9.249 -15.202 1.00 94.38 204 LEU A O 1
ATOM 1530 N N . TYR A 1 205 ? 6.962 -8.745 -17.000 1.00 95.50 205 TYR A N 1
ATOM 1531 C CA . TYR A 1 205 ? 7.968 -7.894 -17.647 1.00 95.50 205 TYR A CA 1
ATOM 1532 C C . TYR A 1 205 ? 8.139 -6.536 -16.960 1.00 95.50 205 TYR A C 1
ATOM 1534 O O . TYR A 1 205 ? 9.203 -5.926 -17.034 1.00 95.50 205 TYR A O 1
ATOM 1542 N N . GLN A 1 206 ? 7.095 -6.045 -16.289 1.00 96.69 206 GLN A N 1
ATOM 1543 C CA . GLN A 1 206 ? 7.160 -4.770 -15.588 1.00 96.69 206 GLN A CA 1
ATOM 1544 C C . GLN A 1 206 ? 8.232 -4.793 -14.484 1.00 96.69 206 GLN A C 1
ATOM 1546 O O . GLN A 1 206 ? 8.397 -5.792 -13.772 1.00 96.69 206 GLN A O 1
ATOM 1551 N N . CYS A 1 207 ? 8.913 -3.663 -14.312 1.00 96.38 207 CYS A N 1
ATOM 1552 C CA . CYS A 1 207 ? 9.797 -3.427 -13.181 1.00 96.38 207 CYS A CA 1
ATOM 1553 C C . CYS A 1 207 ? 9.019 -2.811 -12.004 1.00 96.38 207 CYS A C 1
ATOM 1555 O O . CYS A 1 207 ? 8.051 -2.070 -12.211 1.00 96.38 207 CYS A O 1
ATOM 1557 N N . GLY A 1 208 ? 9.455 -3.102 -10.776 1.00 96.62 208 GLY A N 1
ATOM 1558 C CA . GLY A 1 208 ? 8.983 -2.435 -9.559 1.00 96.62 208 GLY A CA 1
ATOM 1559 C C . GLY A 1 208 ? 9.897 -1.272 -9.185 1.00 96.62 208 GLY A C 1
ATOM 1560 O O . GLY A 1 208 ? 11.121 -1.388 -9.272 1.00 96.62 208 GLY A O 1
ATOM 1561 N N . PHE A 1 209 ? 9.324 -0.145 -8.772 1.00 97.81 209 PHE A N 1
ATOM 1562 C CA . PHE A 1 209 ? 10.089 1.008 -8.301 1.00 97.81 209 PHE A CA 1
ATOM 1563 C C . PHE A 1 209 ? 10.648 0.742 -6.896 1.00 97.81 209 PHE A C 1
ATOM 1565 O O . PHE A 1 209 ? 9.912 0.302 -6.015 1.00 97.81 209 PHE A O 1
ATOM 1572 N N . ASP A 1 210 ? 11.929 1.049 -6.682 1.00 95.88 210 ASP A N 1
ATOM 1573 C CA . ASP A 1 210 ? 12.638 0.863 -5.408 1.00 95.88 210 ASP A CA 1
ATOM 1574 C C . ASP A 1 210 ? 12.180 1.853 -4.323 1.00 95.88 210 ASP A C 1
ATOM 1576 O O . ASP A 1 210 ? 12.428 3.064 -4.419 1.00 95.88 210 ASP A O 1
ATOM 1580 N N . MET A 1 211 ? 11.536 1.326 -3.280 1.00 95.50 211 MET A N 1
ATOM 1581 C CA . MET A 1 211 ? 11.047 2.083 -2.122 1.00 95.50 211 MET A CA 1
ATOM 1582 C C . MET A 1 211 ? 11.973 1.962 -0.905 1.00 95.50 211 MET A C 1
ATOM 1584 O O . MET A 1 211 ? 11.742 2.635 0.104 1.00 95.50 211 MET A O 1
ATOM 1588 N N . ASN A 1 212 ? 13.024 1.137 -0.979 1.00 92.38 212 ASN A N 1
ATOM 1589 C CA . ASN A 1 212 ? 13.882 0.846 0.158 1.00 92.38 212 ASN A CA 1
ATOM 1590 C C . ASN A 1 212 ? 14.579 2.123 0.653 1.00 92.38 212 ASN A C 1
ATOM 1592 O O . ASN A 1 212 ? 15.448 2.683 -0.011 1.00 92.38 212 ASN A O 1
ATOM 1596 N N . LEU A 1 213 ? 14.260 2.554 1.875 1.00 89.81 213 LEU A N 1
ATOM 1597 C CA . LEU A 1 213 ? 14.776 3.809 2.435 1.00 89.81 213 LEU A CA 1
ATOM 1598 C C . LEU A 1 213 ? 16.287 3.808 2.724 1.00 89.81 213 LEU A C 1
ATOM 1600 O O . LEU A 1 213 ? 16.840 4.856 3.033 1.00 89.81 213 LEU A O 1
ATOM 1604 N N . THR A 1 214 ? 16.951 2.654 2.690 1.00 86.38 214 THR A N 1
ATOM 1605 C CA . THR A 1 214 ? 18.394 2.524 2.965 1.00 86.38 214 THR A CA 1
ATOM 1606 C C . THR A 1 214 ? 19.243 2.362 1.710 1.00 86.38 214 THR A C 1
ATOM 1608 O O . THR A 1 214 ? 20.430 2.671 1.745 1.00 86.38 214 THR A O 1
ATOM 1611 N N . GLN A 1 215 ? 18.649 1.882 0.617 1.00 81.94 215 GLN A N 1
ATOM 1612 C CA . GLN A 1 215 ? 19.344 1.535 -0.623 1.00 81.94 215 GLN A CA 1
ATOM 1613 C C . GLN A 1 215 ? 18.920 2.432 -1.791 1.00 81.94 215 GLN A C 1
ATOM 1615 O O . GLN A 1 215 ? 19.750 2.770 -2.634 1.00 81.94 215 GLN A O 1
ATOM 1620 N N . SER A 1 216 ? 17.655 2.858 -1.823 1.00 81.19 216 SER A N 1
ATOM 1621 C CA . SER A 1 216 ? 17.130 3.729 -2.870 1.00 81.19 216 SER A CA 1
ATOM 1622 C C . SER A 1 216 ? 17.682 5.143 -2.720 1.00 81.19 216 SER A C 1
ATOM 1624 O O . SER A 1 216 ? 17.654 5.739 -1.641 1.00 81.19 216 SER A O 1
ATOM 1626 N N . ALA A 1 217 ? 18.143 5.717 -3.830 1.00 80.69 217 ALA A N 1
ATOM 1627 C CA . ALA A 1 217 ? 18.652 7.084 -3.848 1.00 80.69 217 ALA A CA 1
ATOM 1628 C C . ALA A 1 217 ? 17.537 8.130 -3.663 1.00 80.69 217 ALA A C 1
ATOM 1630 O O . ALA A 1 217 ? 17.790 9.191 -3.094 1.00 80.69 217 ALA A O 1
ATOM 1631 N N . GLN A 1 218 ? 16.324 7.860 -4.167 1.00 92.81 218 GLN A N 1
ATOM 1632 C CA . GLN A 1 218 ? 15.194 8.803 -4.192 1.00 92.81 218 GLN A CA 1
ATOM 1633 C C . GLN A 1 218 ? 13.837 8.067 -4.099 1.00 92.81 218 GLN A C 1
ATOM 1635 O O . GLN A 1 218 ? 13.040 8.126 -5.038 1.00 92.81 218 GLN A O 1
ATOM 1640 N N . PRO A 1 219 ? 13.529 7.376 -2.983 1.00 95.69 219 PRO A N 1
ATOM 1641 C CA . PRO A 1 219 ? 12.310 6.568 -2.874 1.00 95.69 219 PRO A CA 1
ATOM 1642 C C . PRO A 1 219 ? 11.026 7.406 -2.999 1.00 95.69 219 PRO A C 1
ATOM 1644 O O . PRO A 1 219 ? 10.028 6.935 -3.537 1.00 95.69 219 PRO A O 1
ATOM 1647 N N . ALA A 1 220 ? 11.038 8.668 -2.550 1.00 96.75 220 ALA A N 1
ATOM 1648 C CA . ALA A 1 220 ? 9.881 9.550 -2.695 1.00 96.75 220 ALA A CA 1
ATOM 1649 C C . ALA A 1 220 ? 9.567 9.905 -4.155 1.00 96.75 220 ALA A C 1
ATOM 1651 O O . ALA A 1 220 ? 8.408 9.834 -4.554 1.00 96.75 220 ALA A O 1
ATOM 1652 N N . ASP A 1 221 ? 10.586 10.237 -4.952 1.00 97.44 221 ASP A N 1
ATOM 1653 C CA . ASP A 1 221 ? 10.405 10.480 -6.387 1.00 97.44 221 ASP A CA 1
ATOM 1654 C C . ASP A 1 221 ? 9.965 9.193 -7.092 1.00 97.44 221 ASP A C 1
ATOM 1656 O O . ASP A 1 221 ? 8.959 9.193 -7.794 1.00 97.44 221 ASP A O 1
ATOM 1660 N N . ALA A 1 222 ? 10.621 8.066 -6.801 1.00 98.12 222 ALA A N 1
ATOM 1661 C CA . ALA A 1 222 ? 10.253 6.760 -7.342 1.00 98.12 222 ALA A CA 1
ATOM 1662 C C . ALA A 1 222 ? 8.770 6.418 -7.113 1.00 98.12 222 ALA A C 1
ATOM 1664 O O . ALA A 1 222 ? 8.096 5.924 -8.017 1.00 98.12 222 ALA A O 1
ATOM 1665 N N . PHE A 1 223 ? 8.239 6.713 -5.922 1.00 98.44 223 PHE A N 1
ATOM 1666 C CA . PHE A 1 223 ? 6.827 6.487 -5.619 1.00 98.44 223 PHE A CA 1
ATOM 1667 C C . PHE A 1 223 ? 5.905 7.364 -6.471 1.00 98.44 223 PHE A C 1
ATOM 1669 O O . PHE A 1 223 ? 4.892 6.896 -6.990 1.00 98.44 223 PHE A O 1
ATOM 1676 N N . MET A 1 224 ? 6.270 8.628 -6.674 1.00 98.50 224 MET A N 1
ATOM 1677 C CA . MET A 1 224 ? 5.497 9.523 -7.532 1.00 98.50 224 MET A CA 1
ATOM 1678 C C . MET A 1 224 ? 5.576 9.120 -9.010 1.00 98.50 224 MET A C 1
ATOM 1680 O O . MET A 1 224 ? 4.593 9.274 -9.734 1.00 98.50 224 MET A O 1
ATOM 1684 N N . GLN A 1 225 ? 6.688 8.529 -9.453 1.00 98.62 225 GLN A N 1
ATOM 1685 C CA . GLN A 1 225 ? 6.818 7.952 -10.795 1.00 98.62 225 GLN A CA 1
ATOM 1686 C C . GLN A 1 225 ? 5.970 6.683 -10.964 1.00 98.62 225 GLN A C 1
ATOM 1688 O O . GLN A 1 225 ? 5.411 6.479 -12.041 1.00 98.62 225 GLN A O 1
ATOM 1693 N N . MET A 1 226 ? 5.783 5.885 -9.906 1.00 98.50 226 MET A N 1
ATOM 1694 C CA . MET A 1 226 ? 4.817 4.778 -9.897 1.00 98.50 226 MET A CA 1
ATOM 1695 C C . MET A 1 226 ? 3.385 5.294 -10.120 1.00 98.50 226 MET A C 1
ATOM 1697 O O . MET A 1 226 ? 2.704 4.832 -11.036 1.00 98.50 226 MET A O 1
ATOM 1701 N N . ILE A 1 227 ? 2.958 6.319 -9.371 1.00 98.56 227 ILE A N 1
ATOM 1702 C CA . ILE A 1 227 ? 1.632 6.945 -9.544 1.00 98.56 227 ILE A CA 1
ATOM 1703 C C . ILE A 1 227 ? 1.488 7.561 -10.946 1.00 98.56 227 ILE A C 1
ATOM 1705 O O . ILE A 1 227 ? 0.465 7.395 -11.614 1.00 98.56 227 ILE A O 1
ATOM 1709 N N . ALA A 1 228 ? 2.522 8.240 -11.444 1.00 98.62 228 ALA A N 1
ATOM 1710 C CA . ALA A 1 228 ? 2.508 8.795 -12.792 1.00 98.62 228 ALA A CA 1
ATOM 1711 C C . ALA A 1 228 ? 2.428 7.699 -13.875 1.00 98.62 228 ALA A C 1
ATOM 1713 O O . ALA A 1 228 ? 1.746 7.899 -14.880 1.00 98.62 228 ALA A O 1
ATOM 1714 N N . ALA A 1 229 ? 3.040 6.528 -13.669 1.00 98.69 229 ALA A N 1
ATOM 1715 C CA . ALA A 1 229 ? 2.901 5.386 -14.572 1.00 98.69 229 ALA A CA 1
ATOM 1716 C C . ALA A 1 229 ? 1.462 4.844 -14.583 1.00 98.69 229 ALA A C 1
ATOM 1718 O O . ALA A 1 229 ? 0.927 4.591 -15.662 1.00 98.69 229 ALA A O 1
ATOM 1719 N N . MET A 1 230 ? 0.787 4.772 -13.426 1.00 98.25 230 MET A N 1
ATOM 1720 C CA . MET A 1 230 ? -0.649 4.448 -13.371 1.00 98.25 230 MET A CA 1
ATOM 1721 C C . MET A 1 230 ? -1.480 5.429 -14.206 1.00 98.25 230 MET A C 1
ATOM 1723 O O . MET A 1 230 ? -2.359 5.024 -14.967 1.00 98.25 230 MET A O 1
ATOM 1727 N N . LYS A 1 231 ? -1.170 6.728 -14.124 1.00 97.25 231 LYS A N 1
ATOM 1728 C CA . LYS A 1 231 ? -1.848 7.754 -14.925 1.00 97.25 231 LYS A CA 1
ATOM 1729 C C . LYS A 1 231 ? -1.627 7.565 -16.429 1.00 97.25 231 LYS A C 1
ATOM 1731 O O . LYS A 1 231 ? -2.572 7.743 -17.194 1.00 97.25 231 LYS A O 1
ATOM 1736 N N . LEU A 1 232 ? -0.416 7.199 -16.858 1.00 98.31 232 LEU A N 1
ATOM 1737 C CA . LEU A 1 232 ? -0.119 6.899 -18.267 1.00 98.31 232 LEU A CA 1
ATOM 1738 C C . LEU A 1 232 ? -0.840 5.636 -18.760 1.00 98.31 232 LEU A C 1
ATOM 1740 O O . LEU A 1 232 ? -1.289 5.600 -19.904 1.00 98.31 232 LEU A O 1
ATOM 1744 N N . LEU A 1 233 ? -0.977 4.622 -17.903 1.00 97.25 233 LEU A N 1
ATOM 1745 C CA . LEU A 1 233 ? -1.720 3.391 -18.192 1.00 97.25 233 LEU A CA 1
ATOM 1746 C C . LEU A 1 233 ? -3.231 3.627 -18.343 1.00 97.25 233 LEU A C 1
ATOM 1748 O O . LEU A 1 233 ? -3.906 2.876 -19.050 1.00 97.25 233 LEU A O 1
ATOM 1752 N N . GLY A 1 234 ? -3.777 4.650 -17.681 1.00 96.00 234 GLY A N 1
ATOM 1753 C CA . GLY A 1 234 ? -5.186 5.019 -17.772 1.00 96.00 234 GLY A CA 1
ATOM 1754 C C . GLY A 1 234 ? -6.111 3.860 -17.393 1.00 96.00 234 GLY A C 1
ATOM 1755 O O . GLY A 1 234 ? -6.050 3.333 -16.283 1.00 96.00 234 GLY A O 1
ATOM 1756 N N . ASN A 1 235 ? -6.971 3.444 -18.326 1.00 95.44 235 ASN A N 1
ATOM 1757 C CA . ASN A 1 235 ? -7.947 2.381 -18.077 1.00 95.44 235 ASN A CA 1
ATOM 1758 C C . ASN A 1 235 ? -7.299 1.027 -17.732 1.00 95.44 235 ASN A C 1
ATOM 1760 O O . ASN A 1 235 ? -7.889 0.266 -16.973 1.00 95.44 235 ASN A O 1
ATOM 1764 N N . THR A 1 236 ? -6.087 0.742 -18.224 1.00 95.62 236 THR A N 1
ATOM 1765 C CA . THR A 1 236 ? -5.362 -0.491 -17.874 1.00 95.62 236 THR A CA 1
ATOM 1766 C C . THR A 1 236 ? -5.058 -0.553 -16.378 1.00 95.62 236 THR A C 1
ATOM 1768 O O . THR A 1 236 ? -5.275 -1.589 -15.763 1.00 95.62 236 THR A O 1
ATOM 1771 N N . ALA A 1 237 ? -4.623 0.559 -15.772 1.00 96.38 237 ALA A N 1
ATOM 1772 C CA . ALA A 1 237 ? -4.393 0.616 -14.327 1.00 96.38 237 ALA A CA 1
ATOM 1773 C C . ALA A 1 237 ? -5.703 0.551 -13.532 1.00 96.38 237 ALA A C 1
ATOM 1775 O O . ALA A 1 237 ? -5.749 -0.070 -12.476 1.00 96.38 237 ALA A O 1
ATOM 1776 N N . PHE A 1 238 ? -6.781 1.148 -14.049 1.00 97.06 238 PHE A N 1
ATOM 1777 C CA . PHE A 1 238 ? -8.085 1.115 -13.385 1.00 97.06 238 PHE A CA 1
ATOM 1778 C C . PHE A 1 238 ? -8.709 -0.291 -13.336 1.00 97.06 238 PHE A C 1
ATOM 1780 O O . PHE A 1 238 ? -9.396 -0.621 -12.369 1.00 97.06 238 PHE A O 1
ATOM 1787 N N . GLN A 1 239 ? -8.490 -1.101 -14.378 1.00 95.44 239 GLN A N 1
ATOM 1788 C CA . GLN A 1 239 ? -8.986 -2.480 -14.488 1.00 95.44 239 GLN A CA 1
ATOM 1789 C C . GLN A 1 239 ? -8.112 -3.515 -13.767 1.00 95.44 239 GLN A C 1
ATOM 1791 O O . GLN A 1 239 ? -8.486 -4.685 -13.709 1.00 95.44 239 GLN A O 1
ATOM 1796 N N . ASP A 1 240 ? -6.970 -3.096 -13.231 1.00 95.38 240 ASP A N 1
ATOM 1797 C CA . ASP A 1 240 ? -6.119 -3.908 -12.368 1.00 95.38 240 ASP A CA 1
ATOM 1798 C C . ASP A 1 240 ? -6.043 -3.250 -10.976 1.00 95.38 240 ASP A C 1
ATOM 1800 O O . ASP A 1 240 ? -6.992 -2.599 -10.549 1.00 95.38 240 ASP A O 1
ATOM 1804 N N . HIS A 1 241 ? -4.944 -3.423 -10.251 1.00 96.19 241 HIS A N 1
ATOM 1805 C CA . HIS A 1 241 ? -4.638 -2.752 -8.993 1.00 96.19 241 HIS A CA 1
ATOM 1806 C C . HIS A 1 241 ? -3.138 -2.476 -8.920 1.00 96.19 241 HIS A C 1
ATOM 1808 O O . HIS A 1 241 ? -2.362 -3.194 -9.534 1.00 96.19 241 HIS A O 1
ATOM 1814 N N . ASN A 1 242 ? -2.711 -1.452 -8.180 1.00 98.06 242 ASN A N 1
ATOM 1815 C CA . ASN A 1 242 ? -1.290 -1.306 -7.856 1.00 98.06 242 ASN A CA 1
ATOM 1816 C C . ASN A 1 242 ? -0.897 -2.254 -6.716 1.00 98.06 242 ASN A C 1
ATOM 1818 O O . ASN A 1 242 ? -1.752 -2.738 -5.960 1.00 98.06 242 ASN A O 1
ATOM 1822 N N . GLU A 1 243 ? 0.406 -2.467 -6.565 1.00 98.06 243 GLU A N 1
ATOM 1823 C CA . GLU A 1 243 ? 0.936 -3.337 -5.523 1.00 98.06 243 GLU A CA 1
ATOM 1824 C C . GLU A 1 243 ? 2.154 -2.723 -4.829 1.00 98.06 243 GLU A C 1
ATOM 1826 O O . GLU A 1 243 ? 3.146 -2.356 -5.453 1.00 98.06 243 GLU A O 1
ATOM 1831 N N . LEU A 1 244 ? 2.085 -2.634 -3.506 1.00 98.19 244 LEU A N 1
ATOM 1832 C CA . LEU A 1 244 ? 3.192 -2.360 -2.606 1.00 98.19 244 LEU A CA 1
ATOM 1833 C C . LEU A 1 244 ? 3.634 -3.671 -1.961 1.00 98.19 244 LEU A C 1
ATOM 1835 O O . LEU A 1 244 ? 2.809 -4.407 -1.413 1.00 98.19 244 LEU A O 1
ATOM 1839 N N . ARG A 1 245 ? 4.944 -3.918 -1.935 1.00 97.50 245 ARG A N 1
ATOM 1840 C CA . ARG A 1 245 ? 5.528 -5.025 -1.172 1.00 97.50 245 ARG A CA 1
ATOM 1841 C C . ARG A 1 245 ? 6.126 -4.507 0.117 1.00 97.50 245 ARG A C 1
ATOM 1843 O O . ARG A 1 245 ? 7.110 -3.767 0.114 1.00 97.50 245 ARG A O 1
ATOM 1850 N N . ILE A 1 246 ? 5.495 -4.886 1.221 1.00 97.00 246 ILE A N 1
ATOM 1851 C CA . ILE A 1 246 ? 5.897 -4.504 2.570 1.00 97.00 246 ILE A CA 1
ATOM 1852 C C . ILE A 1 246 ? 6.628 -5.677 3.212 1.00 97.00 246 ILE A C 1
ATOM 1854 O O . ILE A 1 246 ? 6.088 -6.775 3.231 1.00 97.00 246 ILE A O 1
ATOM 1858 N N . ALA A 1 247 ? 7.824 -5.473 3.760 1.00 95.50 247 ALA A N 1
ATOM 1859 C CA . ALA A 1 247 ? 8.546 -6.536 4.456 1.00 95.50 247 ALA A CA 1
ATOM 1860 C C . ALA A 1 247 ? 7.704 -7.139 5.595 1.00 95.50 247 ALA A C 1
ATOM 1862 O O . ALA A 1 247 ? 6.999 -6.414 6.307 1.00 95.50 247 ALA A O 1
ATOM 1863 N N . VAL A 1 248 ? 7.805 -8.456 5.785 1.00 95.00 248 VAL A N 1
ATOM 1864 C CA . VAL A 1 248 ? 7.114 -9.155 6.877 1.00 95.00 248 VAL A CA 1
ATOM 1865 C C . VAL A 1 248 ? 7.461 -8.571 8.243 1.00 95.00 248 VAL A C 1
ATOM 1867 O O . VAL A 1 248 ? 8.575 -8.105 8.499 1.00 95.00 248 VAL A O 1
ATOM 1870 N N . TRP A 1 249 ? 6.488 -8.633 9.144 1.00 94.12 249 TRP A N 1
ATOM 1871 C CA . TRP A 1 249 ? 6.644 -8.294 10.550 1.00 94.12 249 TRP A CA 1
ATOM 1872 C C . TRP A 1 249 ? 6.466 -9.526 11.429 1.00 94.12 249 TRP A C 1
ATOM 1874 O O . TRP A 1 249 ? 5.961 -10.563 11.003 1.00 94.12 249 TRP A O 1
ATOM 1884 N N . ASP A 1 250 ? 6.879 -9.394 12.685 1.00 90.50 250 ASP A N 1
ATOM 1885 C CA . ASP A 1 250 ? 6.663 -10.429 13.684 1.00 90.50 250 ASP A CA 1
ATOM 1886 C C . ASP A 1 250 ? 5.155 -10.597 13.939 1.00 90.50 250 ASP A C 1
ATOM 1888 O O . ASP A 1 250 ? 4.454 -9.627 14.224 1.00 90.50 250 ASP A O 1
ATOM 1892 N N . LYS A 1 251 ? 4.649 -11.833 13.868 1.00 88.19 251 LYS A N 1
ATOM 1893 C CA . LYS A 1 251 ? 3.233 -12.167 14.107 1.00 88.19 251 LYS A CA 1
ATOM 1894 C C . LYS A 1 251 ? 2.730 -11.791 15.506 1.00 88.19 251 LYS A C 1
ATOM 1896 O O . LYS A 1 251 ? 1.523 -11.771 15.731 1.00 88.19 251 LYS A O 1
ATOM 1901 N N . SER A 1 252 ? 3.630 -11.511 16.448 1.00 86.88 252 SER A N 1
ATOM 1902 C CA . SER A 1 252 ? 3.299 -10.978 17.773 1.00 86.88 252 SER A CA 1
ATOM 1903 C C . SER A 1 252 ? 2.972 -9.479 17.770 1.00 86.88 252 SER A C 1
ATOM 1905 O O . SER A 1 252 ? 2.483 -8.967 18.781 1.00 86.88 252 SER A O 1
ATOM 1907 N N . TRP A 1 253 ? 3.196 -8.764 16.658 1.00 88.81 253 TRP A N 1
ATOM 1908 C CA . TRP A 1 253 ? 2.845 -7.351 16.496 1.00 88.81 253 TRP A CA 1
ATOM 1909 C C . TRP A 1 253 ? 1.338 -7.162 16.341 1.00 88.81 253 TRP A C 1
ATOM 1911 O O . TRP A 1 253 ? 0.836 -6.819 15.274 1.00 88.81 253 TRP A O 1
ATOM 1921 N N . ASN A 1 254 ? 0.608 -7.331 17.435 1.00 79.75 254 ASN A N 1
ATOM 1922 C CA . ASN A 1 254 ? -0.809 -7.004 17.451 1.00 79.75 254 ASN A CA 1
ATOM 1923 C C . ASN A 1 254 ? -0.982 -5.485 17.552 1.00 79.75 254 ASN A C 1
ATOM 1925 O O . ASN A 1 254 ? -1.425 -4.837 16.612 1.00 79.75 254 ASN A O 1
ATOM 1929 N N . LYS A 1 255 ? -0.530 -4.888 18.661 1.00 89.38 255 LYS A N 1
ATOM 1930 C CA . LYS A 1 255 ? -0.680 -3.445 18.906 1.00 89.38 255 LYS A CA 1
ATOM 1931 C C . LYS A 1 255 ? 0.315 -2.584 18.141 1.00 89.38 255 LYS A C 1
ATOM 1933 O O . LYS A 1 255 ? 0.110 -1.382 18.024 1.00 89.38 255 LYS A O 1
ATOM 1938 N N . GLN A 1 256 ? 1.411 -3.165 17.668 1.00 93.50 256 GLN A N 1
ATOM 1939 C CA . GLN A 1 256 ? 2.484 -2.433 17.002 1.00 93.50 256 GLN A CA 1
ATOM 1940 C C . GLN A 1 256 ? 2.212 -2.227 15.512 1.00 93.50 256 GLN A C 1
ATOM 1942 O O . GLN A 1 256 ? 2.720 -1.263 14.933 1.00 93.50 256 GLN A O 1
ATOM 1947 N N . LEU A 1 257 ? 1.402 -3.091 14.894 1.00 94.25 257 LEU A N 1
ATOM 1948 C CA . LEU A 1 257 ? 0.952 -2.883 13.526 1.00 94.25 257 LEU A CA 1
ATOM 1949 C C . LEU A 1 257 ? 0.028 -1.647 13.492 1.00 94.25 257 LEU A C 1
ATOM 1951 O O . LEU A 1 257 ? -0.893 -1.554 14.312 1.00 94.25 257 LEU A O 1
ATOM 1955 N N . PRO A 1 258 ? 0.253 -0.669 12.593 1.00 95.12 258 PRO A N 1
ATOM 1956 C CA . PRO A 1 258 ? -0.540 0.555 12.528 1.00 95.12 258 PRO A CA 1
ATOM 1957 C C . PRO A 1 258 ? -1.921 0.310 11.904 1.00 95.12 258 PRO A C 1
ATOM 1959 O O . PRO A 1 258 ? -2.293 1.035 10.998 1.00 95.12 258 PRO A O 1
ATOM 1962 N N . ILE A 1 259 ? -2.700 -0.686 12.334 1.00 96.44 259 ILE A N 1
ATOM 1963 C CA . ILE A 1 259 ? -4.041 -0.910 11.770 1.00 96.44 259 ILE A CA 1
ATOM 1964 C C . ILE A 1 259 ? -4.931 0.306 12.070 1.00 96.44 259 ILE A C 1
ATOM 1966 O O . ILE A 1 259 ? -5.106 0.676 13.230 1.00 96.44 259 ILE A O 1
ATOM 1970 N N . GLN A 1 260 ? -5.485 0.916 11.020 1.00 96.88 260 GLN A N 1
ATOM 1971 C CA . GLN A 1 260 ? -6.422 2.041 11.099 1.00 96.88 260 GLN A CA 1
ATOM 1972 C C . GLN A 1 260 ? -7.874 1.585 11.086 1.00 96.88 260 GLN A C 1
ATOM 1974 O O . GLN A 1 260 ? -8.698 2.117 11.828 1.00 96.88 260 GLN A O 1
ATOM 1979 N N . SER A 1 261 ? -8.197 0.616 10.236 1.00 98.00 261 SER A N 1
ATOM 1980 C CA . SER A 1 261 ? -9.539 0.056 10.140 1.00 98.00 261 SER A CA 1
ATOM 1981 C C . SER A 1 261 ? -9.489 -1.374 9.631 1.00 98.00 261 SER A C 1
ATOM 1983 O O . SER A 1 261 ? -8.577 -1.738 8.888 1.00 98.00 261 SER A O 1
ATOM 1985 N N . PHE A 1 262 ? -10.497 -2.159 9.994 1.00 98.38 262 PHE A N 1
ATOM 1986 C CA . PHE A 1 262 ? -10.926 -3.275 9.162 1.00 98.38 262 PHE A CA 1
ATOM 1987 C C . PHE A 1 262 ? -11.928 -2.741 8.146 1.00 98.38 262 PHE A C 1
ATOM 1989 O O . PHE A 1 262 ? -12.645 -1.778 8.421 1.00 98.38 262 PHE A O 1
ATOM 1996 N N . PHE A 1 263 ? -11.996 -3.340 6.966 1.00 98.56 263 PHE A N 1
ATOM 1997 C CA . PHE A 1 263 ? -12.922 -2.886 5.939 1.00 98.56 263 PHE A CA 1
ATOM 1998 C C . PHE A 1 263 ? -13.656 -4.037 5.281 1.00 98.56 263 PHE A C 1
ATOM 2000 O O . PHE A 1 263 ? -13.172 -5.169 5.249 1.00 98.56 263 PHE A O 1
ATOM 2007 N N . TYR A 1 264 ? -14.799 -3.698 4.692 1.00 98.56 264 TYR A N 1
ATOM 2008 C CA . TYR A 1 264 ? -15.474 -4.547 3.727 1.00 98.56 264 TYR A CA 1
ATOM 2009 C C . TYR A 1 264 ? -15.962 -3.751 2.515 1.00 98.56 264 TYR A C 1
ATOM 2011 O O . TYR A 1 264 ? -16.168 -2.539 2.587 1.00 98.56 264 TYR A O 1
ATOM 2019 N N . VAL A 1 265 ? -16.160 -4.456 1.406 1.00 97.69 265 VAL A N 1
ATOM 2020 C CA . VAL A 1 265 ? -16.821 -3.985 0.185 1.00 97.69 265 VAL A CA 1
ATOM 2021 C C . VAL A 1 265 ? -18.082 -4.818 -0.022 1.00 97.69 265 VAL A C 1
ATOM 2023 O O . VAL A 1 265 ? -18.086 -6.019 0.245 1.00 97.69 265 VAL A O 1
ATOM 2026 N N . GLY A 1 266 ? -19.149 -4.192 -0.516 1.00 95.31 266 GLY A N 1
ATOM 2027 C CA . GLY A 1 266 ? -20.440 -4.843 -0.744 1.00 95.31 266 GLY A CA 1
ATOM 2028 C C . GLY A 1 266 ? -21.474 -4.474 0.315 1.00 95.31 266 GLY A C 1
ATOM 2029 O O . GLY A 1 266 ? -21.428 -3.386 0.885 1.00 95.31 266 GLY A O 1
ATOM 2030 N N . GLU A 1 267 ? -22.435 -5.362 0.553 1.00 96.56 267 GLU A N 1
ATOM 2031 C CA . GLU A 1 267 ? -23.576 -5.097 1.435 1.00 96.56 267 GLU A CA 1
ATOM 2032 C C . GLU A 1 267 ? -23.462 -5.810 2.791 1.00 96.56 267 GLU A C 1
ATOM 2034 O O . GLU A 1 267 ? -22.738 -6.805 2.905 1.00 96.56 267 GLU A O 1
ATOM 2039 N N . PRO A 1 268 ? -24.165 -5.331 3.834 1.00 95.44 268 PRO A N 1
ATOM 2040 C CA . PRO A 1 268 ? -24.254 -6.037 5.107 1.00 95.44 268 PRO A CA 1
ATOM 2041 C C . PRO A 1 268 ? -24.709 -7.493 4.945 1.00 95.44 268 PRO A C 1
ATOM 2043 O O . PRO A 1 268 ? -25.478 -7.819 4.041 1.00 95.44 268 PRO A O 1
ATOM 2046 N N . ASN A 1 269 ? -24.258 -8.370 5.847 1.00 94.75 269 ASN A N 1
ATOM 2047 C CA . ASN A 1 269 ? -24.513 -9.821 5.828 1.00 94.75 269 ASN A CA 1
ATOM 2048 C C . ASN A 1 269 ? -23.926 -10.586 4.623 1.00 94.75 269 ASN A C 1
ATOM 2050 O O . ASN A 1 269 ? -24.295 -11.734 4.382 1.00 94.75 269 ASN A O 1
ATOM 2054 N N . THR A 1 270 ? -23.002 -9.981 3.875 1.00 97.31 270 THR A N 1
ATOM 2055 C CA . THR A 1 270 ? -22.182 -10.688 2.876 1.00 97.31 270 THR A CA 1
ATOM 2056 C C . THR A 1 270 ? -20.885 -11.223 3.493 1.00 97.31 270 THR A C 1
ATOM 2058 O O . THR A 1 270 ? -20.566 -10.941 4.654 1.00 97.31 270 THR A O 1
ATOM 2061 N N . GLU A 1 271 ? -20.117 -11.998 2.721 1.00 96.38 271 GLU A N 1
ATOM 2062 C CA . GLU A 1 271 ? -18.824 -12.545 3.154 1.00 96.38 271 GLU A CA 1
ATOM 2063 C C . GLU A 1 271 ? -17.868 -11.442 3.629 1.00 96.38 271 GLU A C 1
ATOM 2065 O O . GLU A 1 271 ? -17.344 -11.526 4.736 1.00 96.38 271 GLU A O 1
ATOM 2070 N N . GLY A 1 272 ? -17.700 -10.364 2.853 1.00 97.44 272 GLY A N 1
ATOM 2071 C CA . GLY A 1 272 ? -16.813 -9.259 3.224 1.00 97.44 272 GLY A CA 1
ATOM 2072 C C . GLY A 1 272 ? -17.182 -8.621 4.564 1.00 97.44 272 GLY A C 1
ATOM 2073 O O . GLY A 1 272 ? -16.321 -8.416 5.419 1.00 97.44 272 GLY A O 1
ATOM 2074 N N . TRP A 1 273 ? -18.474 -8.351 4.763 1.00 98.31 273 TRP A N 1
ATOM 2075 C CA . TRP A 1 273 ? -18.995 -7.796 6.013 1.00 98.31 273 TRP A CA 1
ATOM 2076 C C . TRP A 1 273 ? -18.751 -8.736 7.199 1.00 98.31 273 TRP A C 1
ATOM 2078 O O . TRP A 1 273 ? -18.303 -8.302 8.261 1.00 98.31 273 TRP A O 1
ATOM 2088 N N . THR A 1 274 ? -18.998 -10.034 7.005 1.00 97.50 274 THR A N 1
ATOM 2089 C CA . THR A 1 274 ? -18.772 -11.063 8.030 1.00 97.50 274 THR A CA 1
ATOM 2090 C C . THR A 1 274 ? -17.294 -11.126 8.410 1.00 97.50 274 THR A C 1
ATOM 2092 O O . THR A 1 274 ? -16.957 -11.049 9.589 1.00 97.50 274 THR A O 1
ATOM 2095 N N . ASN A 1 275 ? -16.412 -11.163 7.412 1.00 97.50 275 ASN A N 1
ATOM 2096 C CA . ASN A 1 275 ? -14.966 -11.232 7.590 1.00 97.50 275 ASN A CA 1
ATOM 2097 C C . ASN A 1 275 ? -14.414 -10.031 8.371 1.00 97.50 275 ASN A C 1
ATOM 2099 O O . ASN A 1 275 ? -13.688 -10.216 9.346 1.00 97.50 275 ASN A O 1
ATOM 2103 N N . ALA A 1 276 ? -14.805 -8.806 8.001 1.00 98.12 276 ALA A N 1
ATOM 2104 C CA . ALA A 1 276 ? -14.345 -7.592 8.678 1.00 98.12 276 ALA A CA 1
ATOM 2105 C C . ALA A 1 276 ? -14.766 -7.550 10.157 1.00 98.12 276 ALA A C 1
ATOM 2107 O O . ALA A 1 276 ? -14.006 -7.116 11.024 1.00 98.12 276 ALA A O 1
ATOM 2108 N N . ARG A 1 277 ? -15.973 -8.041 10.459 1.00 97.75 277 ARG A N 1
ATOM 2109 C CA . ARG A 1 277 ? -16.488 -8.166 11.828 1.00 97.75 277 ARG A CA 1
ATOM 2110 C C . ARG A 1 277 ? -15.752 -9.224 12.634 1.00 97.75 277 ARG A C 1
ATOM 2112 O O . ARG A 1 277 ? -15.447 -8.985 13.802 1.00 97.75 277 ARG A O 1
ATOM 2119 N N . THR A 1 278 ? -15.457 -10.369 12.024 1.00 97.19 278 THR A N 1
ATOM 2120 C CA . THR A 1 278 ? -14.649 -11.423 12.644 1.00 97.19 278 THR A CA 1
ATOM 2121 C C . THR A 1 278 ? -13.256 -10.909 12.992 1.00 97.19 278 THR A C 1
ATOM 2123 O O . THR A 1 278 ? -12.814 -11.089 14.127 1.00 97.19 278 THR A O 1
ATOM 2126 N N . ASP A 1 279 ? -12.600 -10.201 12.071 1.00 97.19 279 ASP A N 1
ATOM 2127 C CA . ASP A 1 279 ? -11.293 -9.595 12.326 1.00 97.19 279 ASP A CA 1
ATOM 2128 C C . ASP A 1 279 ? -11.355 -8.547 13.446 1.00 97.19 279 ASP A C 1
ATOM 2130 O O . ASP A 1 279 ? -10.529 -8.577 14.360 1.00 97.19 279 ASP A O 1
ATOM 2134 N N . GLN A 1 280 ? -12.373 -7.675 13.447 1.00 97.19 280 GLN A N 1
ATOM 2135 C CA . GLN A 1 280 ? -12.569 -6.697 14.522 1.00 97.19 280 GLN A CA 1
ATOM 2136 C C . GLN A 1 280 ? -12.719 -7.371 15.893 1.00 97.19 280 GLN A C 1
ATOM 2138 O O . GLN A 1 280 ? -12.077 -6.952 16.859 1.00 97.19 280 GLN A O 1
ATOM 2143 N N . GLN A 1 281 ? -13.557 -8.407 15.997 1.00 96.44 281 GLN A N 1
ATOM 2144 C CA . GLN A 1 281 ? -13.754 -9.144 17.248 1.00 96.44 281 GLN A CA 1
ATOM 2145 C C . GLN A 1 281 ? -12.465 -9.818 17.712 1.00 96.44 281 GLN A C 1
ATOM 2147 O O . GLN A 1 281 ? -12.108 -9.711 18.887 1.00 96.44 281 GLN A O 1
ATOM 2152 N N . ALA A 1 282 ? -11.756 -10.485 16.799 1.00 95.19 282 ALA A N 1
ATOM 2153 C CA . ALA A 1 282 ? -10.506 -11.166 17.103 1.00 95.19 282 ALA A CA 1
ATOM 2154 C C . ALA A 1 282 ? -9.428 -10.180 17.572 1.00 95.19 282 ALA A C 1
ATOM 2156 O O . ALA A 1 282 ? -8.763 -10.432 18.579 1.00 95.19 282 ALA A O 1
ATOM 2157 N N . TYR A 1 283 ? -9.287 -9.038 16.892 1.00 95.12 283 TYR A N 1
ATOM 2158 C CA . TYR A 1 283 ? -8.320 -8.007 17.259 1.00 95.12 283 TYR A CA 1
ATOM 2159 C C . TYR A 1 283 ? -8.648 -7.405 18.627 1.00 95.12 283 TYR A C 1
ATOM 2161 O O . TYR A 1 283 ? -7.767 -7.308 19.485 1.00 95.12 283 TYR A O 1
ATOM 2169 N N . TYR A 1 284 ? -9.918 -7.072 18.879 1.00 95.19 284 TYR A N 1
ATOM 2170 C CA . TYR A 1 284 ? -10.351 -6.540 20.170 1.00 95.19 284 TYR A CA 1
ATOM 2171 C C . TYR A 1 284 ? -10.133 -7.543 21.308 1.00 95.19 284 TYR A C 1
ATOM 2173 O O . TYR A 1 284 ? -9.617 -7.168 22.358 1.00 95.19 284 TYR A O 1
ATOM 2181 N N . ALA A 1 285 ? -10.450 -8.824 21.102 1.00 94.25 285 ALA A N 1
ATOM 2182 C CA . ALA A 1 285 ? -10.229 -9.865 22.105 1.00 94.25 285 ALA A CA 1
ATOM 2183 C C . ALA A 1 285 ? -8.740 -10.036 22.461 1.00 94.25 285 ALA A C 1
ATOM 2185 O O . ALA A 1 285 ? -8.412 -10.314 23.613 1.00 94.25 285 ALA A O 1
ATOM 2186 N N . GLN A 1 286 ? -7.838 -9.847 21.492 1.00 92.44 286 GLN A N 1
ATOM 2187 C CA . GLN A 1 286 ? -6.390 -9.988 21.688 1.00 92.44 286 GLN A CA 1
ATOM 2188 C C . GLN A 1 286 ? -5.725 -8.735 22.276 1.00 92.44 286 GLN A C 1
ATOM 2190 O O . GLN A 1 286 ? -4.693 -8.842 22.938 1.00 92.44 286 GLN A O 1
ATOM 2195 N N . THR A 1 287 ? -6.272 -7.543 22.024 1.00 92.44 287 THR A N 1
ATOM 2196 C CA . THR A 1 287 ? -5.578 -6.271 22.307 1.00 92.44 287 THR A CA 1
ATOM 2197 C C . THR A 1 287 ? -6.322 -5.340 23.263 1.00 92.44 287 THR A C 1
ATOM 2199 O O . THR A 1 287 ? -5.699 -4.480 23.893 1.00 92.44 287 THR A O 1
ATOM 2202 N N . GLY A 1 288 ? -7.645 -5.473 23.361 1.00 92.19 288 GLY A N 1
ATOM 2203 C CA . GLY A 1 288 ? -8.536 -4.492 23.980 1.00 92.19 288 GLY A CA 1
ATOM 2204 C C . GLY A 1 288 ? -8.666 -3.174 23.201 1.00 92.19 288 GLY A C 1
ATOM 2205 O O . GLY A 1 288 ? -9.320 -2.251 23.685 1.00 92.19 288 GLY A O 1
ATOM 2206 N N . GLU A 1 289 ? -8.045 -3.051 22.022 1.00 91.00 289 GLU A N 1
ATOM 2207 C CA . GLU A 1 289 ? -8.119 -1.859 21.174 1.00 91.00 289 GLU A CA 1
ATOM 2208 C C . GLU A 1 289 ? -9.327 -1.941 20.239 1.00 91.00 289 GLU A C 1
ATOM 2210 O O . GLU A 1 289 ? -9.504 -2.909 19.498 1.00 91.00 289 GLU A O 1
ATOM 2215 N N . PHE A 1 290 ? -10.153 -0.896 20.248 1.00 93.38 290 PHE A N 1
ATOM 2216 C CA . PHE A 1 290 ? -11.218 -0.745 19.265 1.00 93.38 290 PHE A CA 1
ATOM 2217 C C . PHE A 1 290 ? -10.635 -0.235 17.942 1.00 93.38 290 PHE A C 1
ATOM 2219 O O . PHE A 1 290 ? -10.131 0.886 17.878 1.00 93.38 290 PHE A O 1
ATOM 2226 N N . VAL A 1 291 ? -10.759 -1.043 16.889 1.00 95.31 291 VAL A N 1
ATOM 2227 C CA . VAL A 1 291 ? -10.475 -0.673 15.496 1.00 95.31 291 VAL A CA 1
ATOM 2228 C C . VAL A 1 291 ? -11.797 -0.720 14.726 1.00 95.31 291 VAL A C 1
ATOM 2230 O O . VAL A 1 291 ? -12.469 -1.752 14.779 1.00 95.31 291 VAL A O 1
ATOM 2233 N N . PRO A 1 292 ? -12.226 0.359 14.047 1.00 97.12 292 PRO A N 1
ATOM 2234 C CA . PRO A 1 292 ? -13.527 0.390 13.385 1.00 97.12 292 PRO A CA 1
ATOM 2235 C C . PRO A 1 292 ? -13.569 -0.511 12.144 1.00 97.12 292 PRO A C 1
ATOM 2237 O O . PRO A 1 292 ? -12.572 -0.664 11.438 1.00 97.12 292 PRO A O 1
ATOM 2240 N N . VAL A 1 293 ? -14.758 -1.040 11.855 1.00 98.38 293 VAL A N 1
ATOM 2241 C CA . VAL A 1 293 ? -15.132 -1.590 10.547 1.00 98.38 293 VAL A CA 1
ATOM 2242 C C . VAL A 1 293 ? -15.639 -0.448 9.666 1.00 98.38 293 VAL A C 1
ATOM 2244 O O . VAL A 1 293 ? -16.557 0.274 10.061 1.00 98.38 293 VAL A O 1
ATOM 2247 N N . ILE A 1 294 ? -15.055 -0.283 8.481 1.00 98.44 294 ILE A N 1
ATOM 2248 C CA . ILE A 1 294 ? -15.405 0.754 7.503 1.00 98.44 294 ILE A CA 1
ATOM 2249 C C . ILE A 1 294 ? -15.962 0.099 6.234 1.00 98.44 294 ILE A C 1
ATOM 2251 O O . ILE A 1 294 ? -15.300 -0.737 5.616 1.00 98.44 294 ILE A O 1
ATOM 2255 N N . LYS A 1 295 ? -17.165 0.502 5.807 1.00 98.44 295 LYS A N 1
ATOM 2256 C CA . LYS A 1 295 ? -17.686 0.148 4.479 1.00 98.44 295 LYS A CA 1
ATOM 2257 C C . LYS A 1 295 ? -16.942 0.974 3.436 1.00 98.44 295 LYS A C 1
ATOM 2259 O O . LYS A 1 295 ? -17.000 2.205 3.459 1.00 98.44 295 LYS A O 1
ATOM 2264 N N . ILE A 1 296 ? -16.279 0.298 2.506 1.00 98.38 296 ILE A N 1
ATOM 2265 C CA . ILE A 1 296 ? -15.643 0.912 1.343 1.00 98.38 296 ILE A CA 1
ATOM 2266 C C . ILE A 1 296 ? -16.529 0.677 0.125 1.00 98.38 296 ILE A C 1
ATOM 2268 O O . ILE A 1 296 ? -16.865 -0.458 -0.214 1.00 98.38 296 ILE A O 1
ATOM 2272 N N . LYS A 1 297 ? -16.881 1.759 -0.572 1.00 97.62 297 LYS A N 1
ATOM 2273 C CA . LYS A 1 297 ? -17.436 1.680 -1.926 1.00 97.62 297 LYS A CA 1
ATOM 2274 C C . LYS A 1 297 ? -16.303 1.906 -2.920 1.00 97.62 297 LYS A C 1
ATOM 2276 O O . LYS A 1 297 ? -15.677 2.964 -2.880 1.00 97.62 297 LYS A O 1
ATOM 2281 N N . THR A 1 298 ? -16.054 0.930 -3.787 1.00 97.19 298 THR A N 1
ATOM 2282 C CA . THR A 1 298 ? -15.088 1.060 -4.882 1.00 97.19 298 THR A CA 1
ATOM 2283 C C . THR A 1 298 ? -15.688 1.878 -6.035 1.00 97.19 298 THR A C 1
ATOM 2285 O O . THR A 1 298 ? -16.914 1.891 -6.212 1.00 97.19 298 THR A O 1
ATOM 2288 N N . PRO A 1 299 ? -14.862 2.592 -6.816 1.00 97.00 299 PRO A N 1
ATOM 2289 C CA . PRO A 1 299 ? -15.324 3.293 -8.006 1.00 97.00 299 PRO A CA 1
ATOM 2290 C C . PRO A 1 299 ? -15.754 2.283 -9.081 1.00 97.00 299 PRO A C 1
ATOM 2292 O O . PRO A 1 299 ? -15.022 1.342 -9.381 1.00 97.00 299 PRO A O 1
ATOM 2295 N N . ALA A 1 300 ? -16.932 2.476 -9.681 1.00 94.38 300 ALA A N 1
ATOM 2296 C CA . ALA A 1 300 ? -17.414 1.622 -10.775 1.00 94.38 300 ALA A CA 1
ATOM 2297 C C . ALA A 1 300 ? -16.769 1.988 -12.125 1.00 94.38 300 ALA A C 1
ATOM 2299 O O . ALA A 1 300 ? -16.704 1.166 -13.038 1.00 94.38 300 ALA A O 1
ATOM 2300 N N . SER A 1 301 ? -16.284 3.223 -12.246 1.00 94.81 301 SER A N 1
ATOM 2301 C CA . SER A 1 301 ? -15.589 3.764 -13.410 1.00 94.81 301 SER A CA 1
ATOM 2302 C C . SER A 1 301 ? -14.462 4.710 -12.989 1.00 94.81 301 SER A C 1
ATOM 2304 O O . SER A 1 301 ? -14.413 5.174 -11.850 1.00 94.81 301 SER A O 1
ATOM 2306 N N . SER A 1 302 ? -13.572 5.062 -13.919 1.00 91.25 302 SER A N 1
ATOM 2307 C CA . SER A 1 302 ? -12.464 5.992 -13.656 1.00 91.25 302 SER A CA 1
ATOM 2308 C C . SER A 1 302 ? -12.913 7.422 -13.321 1.00 91.25 302 SER A C 1
ATOM 2310 O O . SER A 1 302 ? -12.110 8.217 -12.831 1.00 91.25 302 SER A O 1
ATOM 2312 N N . THR A 1 303 ? -14.184 7.765 -13.541 1.00 93.62 303 THR A N 1
ATOM 2313 C CA . THR A 1 303 ? -14.776 9.046 -13.126 1.00 93.62 303 THR A CA 1
ATOM 2314 C C . THR A 1 303 ? -15.408 9.001 -11.736 1.00 93.62 303 THR A C 1
ATOM 2316 O O . THR A 1 303 ? -15.679 10.057 -11.174 1.00 93.62 303 THR A O 1
ATOM 2319 N N . ASP A 1 304 ? -15.615 7.810 -11.169 1.00 96.69 304 ASP A N 1
ATOM 2320 C CA . ASP A 1 304 ? -16.131 7.637 -9.810 1.00 96.69 304 ASP A CA 1
ATOM 2321 C C . ASP A 1 304 ? -15.001 7.669 -8.778 1.00 96.69 304 ASP A C 1
ATOM 2323 O O . ASP A 1 304 ? -13.823 7.523 -9.107 1.00 96.69 304 ASP A O 1
ATOM 2327 N N . GLU A 1 305 ? -15.361 7.832 -7.509 1.00 97.38 305 GLU A N 1
ATOM 2328 C CA . GLU A 1 305 ? -14.415 7.917 -6.398 1.00 97.38 305 GLU A CA 1
ATOM 2329 C C . GLU A 1 305 ? -14.670 6.821 -5.361 1.00 97.38 305 GLU A C 1
ATOM 2331 O O . GLU A 1 305 ? -15.805 6.362 -5.183 1.00 97.38 305 GLU A O 1
ATOM 2336 N N . PHE A 1 306 ? -13.616 6.434 -4.638 1.00 98.12 306 PHE A N 1
ATOM 2337 C CA . PHE A 1 306 ? -13.788 5.670 -3.408 1.00 98.12 306 PHE A CA 1
ATOM 2338 C C . PHE A 1 306 ? -14.563 6.493 -2.374 1.00 98.12 306 PHE A C 1
ATOM 2340 O O . PHE A 1 306 ? -14.433 7.715 -2.295 1.00 98.12 306 PHE A O 1
ATOM 2347 N N . SER A 1 307 ? -15.346 5.816 -1.537 1.00 98.00 307 SER A N 1
ATOM 2348 C CA . SER A 1 307 ? -15.925 6.439 -0.342 1.00 98.00 307 SER A CA 1
ATOM 2349 C C . SER A 1 307 ? -15.888 5.494 0.851 1.00 98.00 307 SER A C 1
ATOM 2351 O O . SER A 1 307 ? -15.937 4.272 0.690 1.00 98.00 307 SER A O 1
ATOM 2353 N N . PHE A 1 308 ? -15.793 6.088 2.038 1.00 98.25 308 PHE A N 1
ATOM 2354 C CA . PHE A 1 308 ? -15.515 5.411 3.299 1.00 98.25 308 PHE A CA 1
ATOM 2355 C C . PHE A 1 308 ? -16.620 5.755 4.287 1.00 98.25 308 PHE A C 1
ATOM 2357 O O . PHE A 1 308 ? -16.864 6.931 4.553 1.00 98.25 308 PHE A O 1
ATOM 2364 N N . HIS A 1 309 ? -17.293 4.743 4.827 1.00 97.62 309 HIS A N 1
ATOM 2365 C CA . HIS A 1 309 ? -18.462 4.946 5.677 1.00 97.62 309 HIS A CA 1
ATOM 2366 C C . HIS A 1 309 ? -18.325 4.160 6.971 1.00 97.62 309 HIS A C 1
ATOM 2368 O O . HIS A 1 309 ? -18.063 2.958 6.962 1.00 97.62 309 HIS A O 1
ATOM 2374 N N . PHE A 1 310 ? -18.526 4.850 8.088 1.00 96.44 310 PHE A N 1
ATOM 2375 C CA . PHE A 1 310 ? -18.679 4.220 9.389 1.00 96.44 310 PHE A CA 1
ATOM 2376 C C . PHE A 1 310 ? -20.170 4.046 9.682 1.00 96.44 310 PHE A C 1
ATOM 2378 O O . PHE A 1 310 ? -20.909 5.031 9.727 1.00 96.44 310 PHE A O 1
ATOM 2385 N N . TYR A 1 311 ? -20.591 2.812 9.944 1.00 95.12 311 TYR A N 1
ATOM 2386 C CA . TYR A 1 311 ? -21.927 2.506 10.447 1.00 95.12 311 TYR A CA 1
ATOM 2387 C C . TYR A 1 311 ? -21.809 1.800 11.794 1.00 95.12 311 TYR A C 1
ATOM 2389 O O . TYR A 1 311 ? -21.035 0.853 11.940 1.00 95.12 311 TYR A O 1
ATOM 2397 N N . ALA A 1 312 ? -22.582 2.253 12.784 1.00 93.38 312 ALA A N 1
ATOM 2398 C CA . ALA A 1 312 ? -22.590 1.640 14.112 1.00 93.38 312 ALA A CA 1
ATOM 2399 C C . ALA A 1 312 ? -23.035 0.168 14.052 1.00 93.38 312 ALA A C 1
ATOM 2401 O O . ALA A 1 312 ? -22.440 -0.676 14.717 1.00 93.38 312 ALA A O 1
ATOM 2402 N N . ASP A 1 313 ? -24.003 -0.144 13.188 1.00 94.44 313 ASP A N 1
ATOM 2403 C CA . ASP A 1 313 ? -24.541 -1.499 13.023 1.00 94.44 313 ASP A CA 1
ATOM 2404 C C . ASP A 1 313 ? -23.549 -2.467 12.362 1.00 94.44 313 ASP A C 1
ATOM 2406 O O . ASP A 1 313 ? -23.648 -3.680 12.553 1.00 94.44 313 ASP A O 1
ATOM 2410 N N . ASP A 1 314 ? -22.545 -1.947 11.650 1.00 96.50 314 ASP A N 1
ATOM 2411 C CA . ASP A 1 314 ? -21.479 -2.762 11.062 1.00 96.50 314 ASP A CA 1
ATOM 2412 C C . ASP A 1 314 ? -20.458 -3.227 12.097 1.00 96.50 314 ASP A C 1
ATOM 2414 O O . ASP A 1 314 ? -19.730 -4.186 11.841 1.00 96.50 314 ASP A O 1
ATOM 2418 N N . GLN A 1 315 ? -20.436 -2.620 13.285 1.00 96.94 315 GLN A N 1
ATOM 2419 C CA . GLN A 1 315 ? -19.477 -2.965 14.324 1.00 96.94 315 GLN A CA 1
ATOM 2420 C C . GLN A 1 315 ? -19.914 -4.230 15.072 1.00 96.94 315 GLN A C 1
ATOM 2422 O O . GLN A 1 315 ? -21.058 -4.399 15.495 1.00 96.94 315 GLN A O 1
ATOM 2427 N N . ALA A 1 316 ? -18.967 -5.137 15.250 1.00 96.69 316 ALA A N 1
ATOM 2428 C CA . ALA A 1 316 ? -19.097 -6.363 16.017 1.00 96.69 316 ALA A CA 1
ATOM 2429 C C . ALA A 1 316 ? -18.630 -6.208 17.474 1.00 96.69 316 ALA A C 1
ATOM 2431 O O . ALA A 1 316 ? -18.903 -7.072 18.310 1.00 96.69 316 ALA A O 1
ATOM 2432 N N . VAL A 1 317 ? -17.951 -5.097 17.768 1.00 95.12 317 VAL A N 1
ATOM 2433 C CA . VAL A 1 317 ? -17.562 -4.630 19.101 1.00 95.12 317 VAL A CA 1
ATOM 2434 C C . VAL A 1 317 ? -18.214 -3.270 19.339 1.00 95.12 317 VAL A C 1
ATOM 2436 O O . VAL A 1 317 ? -18.292 -2.453 18.423 1.00 95.12 317 VAL A O 1
ATOM 2439 N N . GLN A 1 318 ? -18.682 -3.015 20.563 1.00 90.56 318 GLN A N 1
ATOM 2440 C CA . GLN A 1 318 ? -19.312 -1.738 20.897 1.00 90.56 318 GLN A CA 1
ATOM 2441 C C . GLN A 1 318 ? -18.321 -0.576 20.722 1.00 90.56 318 GLN A C 1
ATOM 2443 O O . GLN A 1 318 ? -17.233 -0.616 21.308 1.00 90.56 318 GLN A O 1
ATOM 2448 N N . PRO A 1 319 ? -18.680 0.461 19.945 1.00 86.81 319 PRO A N 1
ATOM 2449 C CA . PRO A 1 319 ? -17.842 1.640 19.802 1.00 86.81 319 PRO A CA 1
ATOM 2450 C C . PRO A 1 319 ? -17.610 2.320 21.160 1.00 86.81 319 PRO A C 1
ATOM 2452 O O . PRO A 1 319 ? -18.540 2.393 21.970 1.00 86.81 319 PRO A O 1
ATOM 2455 N N . PRO A 1 320 ? -16.403 2.848 21.436 1.00 81.12 320 PRO A N 1
ATOM 2456 C CA . PRO A 1 320 ? -16.185 3.648 22.632 1.00 81.12 320 PRO A CA 1
ATOM 2457 C C . PRO A 1 320 ? -17.100 4.886 22.614 1.00 81.12 320 PRO A C 1
ATOM 2459 O O . PRO A 1 320 ? -17.406 5.394 21.528 1.00 81.12 320 PRO A O 1
ATOM 2462 N N . PRO A 1 321 ? -17.515 5.396 23.791 1.00 73.31 321 PRO A N 1
ATOM 2463 C CA . PRO A 1 321 ? -18.263 6.645 23.879 1.00 73.31 321 PRO A CA 1
ATOM 2464 C C . PRO A 1 321 ? -17.530 7.762 23.133 1.00 73.31 321 PRO A C 1
ATOM 2466 O O . PRO A 1 321 ? -16.296 7.820 23.180 1.00 73.31 321 PRO A O 1
ATOM 2469 N N . GLN A 1 322 ? -18.290 8.613 22.443 1.00 60.31 322 GLN A N 1
ATOM 2470 C CA . GLN A 1 322 ? -17.764 9.855 21.886 1.00 60.31 322 GLN A CA 1
ATOM 2471 C C . GLN A 1 322 ? -17.522 10.830 23.033 1.00 60.31 322 GLN A C 1
ATOM 2473 O O . GLN A 1 322 ? -18.485 11.129 23.768 1.00 60.31 322 GLN A O 1
#

Radius of gyration: 27.08 Å; chains: 1; bounding box: 87×73×74 Å